Protein AF-A0A0F8ZLZ1-F1 (afdb_monomer_lite)

Radius of gyration: 35.64 Å; chains: 1; bounding box: 64×46×117 Å

Structure (mmCIF, N/CA/C/O backbone):
data_AF-A0A0F8ZLZ1-F1
#
_entry.id   AF-A0A0F8ZLZ1-F1
#
loop_
_atom_site.group_PDB
_atom_site.id
_atom_site.type_symbol
_atom_site.label_atom_id
_atom_site.label_alt_id
_atom_site.label_comp_id
_atom_site.label_asym_id
_atom_site.label_entity_id
_atom_site.label_seq_id
_atom_site.pdbx_PDB_ins_code
_atom_site.Cartn_x
_atom_site.Cartn_y
_atom_site.Cartn_z
_atom_site.occupancy
_atom_site.B_iso_or_equiv
_atom_site.auth_seq_id
_atom_site.auth_comp_id
_atom_site.auth_asym_id
_atom_site.auth_atom_id
_atom_site.pdbx_PDB_model_num
ATOM 1 N N . GLY A 1 1 ? 24.593 18.814 -9.777 1.00 75.75 1 GLY A N 1
ATOM 2 C CA . GLY A 1 1 ? 24.727 20.154 -9.155 1.00 75.75 1 GLY A CA 1
ATOM 3 C C . GLY A 1 1 ? 25.585 20.052 -7.906 1.00 75.75 1 GLY A C 1
ATOM 4 O O . GLY A 1 1 ? 26.050 18.961 -7.618 1.00 75.75 1 GLY A O 1
ATOM 5 N N . ARG A 1 2 ? 25.811 21.148 -7.171 1.00 82.75 2 ARG A N 1
ATOM 6 C CA . ARG A 1 2 ? 26.421 21.109 -5.827 1.00 82.75 2 ARG A CA 1
ATOM 7 C C . ARG A 1 2 ? 25.398 21.607 -4.813 1.00 82.75 2 ARG A C 1
ATOM 9 O O . ARG A 1 2 ? 24.745 22.613 -5.076 1.00 82.75 2 ARG A O 1
ATOM 16 N N . VAL A 1 3 ? 25.275 20.916 -3.689 1.00 88.88 3 VAL A N 1
ATOM 17 C CA . VAL A 1 3 ? 24.347 21.240 -2.602 1.00 88.88 3 VAL A CA 1
ATOM 18 C C . VAL A 1 3 ? 25.119 21.243 -1.286 1.00 88.88 3 VAL A C 1
ATOM 20 O O . VAL A 1 3 ? 26.056 20.466 -1.116 1.00 88.88 3 VAL A O 1
ATOM 23 N N . LEU A 1 4 ? 24.772 22.163 -0.389 1.00 87.94 4 LEU A N 1
ATOM 24 C CA . LEU A 1 4 ? 25.346 22.216 0.953 1.00 87.94 4 LEU A CA 1
ATOM 25 C C . LEU A 1 4 ? 24.469 21.397 1.898 1.00 87.94 4 LEU A C 1
ATOM 27 O O . LEU A 1 4 ? 23.244 21.477 1.816 1.00 87.94 4 LEU A O 1
ATOM 31 N N . THR A 1 5 ? 25.100 20.638 2.786 1.00 86.81 5 THR A N 1
ATOM 32 C CA . THR A 1 5 ? 24.407 19.951 3.877 1.00 86.81 5 THR A CA 1
ATOM 33 C C . THR A 1 5 ? 23.902 20.957 4.909 1.00 86.81 5 THR A C 1
ATOM 35 O O . THR A 1 5 ? 24.530 21.996 5.135 1.00 86.81 5 THR A O 1
ATOM 38 N N . ASP A 1 6 ? 22.785 20.645 5.554 1.00 89.25 6 ASP A N 1
ATOM 39 C CA . ASP A 1 6 ? 22.281 21.384 6.706 1.00 89.25 6 ASP A CA 1
ATOM 40 C C . ASP A 1 6 ? 23.018 21.006 8.009 1.00 89.25 6 ASP A C 1
ATOM 42 O O . ASP A 1 6 ? 24.024 20.293 8.005 1.00 89.25 6 ASP A O 1
ATOM 46 N N . ASN A 1 7 ? 22.533 21.524 9.143 1.00 89.31 7 ASN A N 1
ATOM 47 C CA . ASN A 1 7 ? 23.126 21.269 10.459 1.00 89.31 7 ASN A CA 1
ATOM 48 C C . ASN A 1 7 ? 22.961 19.815 10.934 1.00 89.31 7 ASN A C 1
ATOM 50 O O . ASN A 1 7 ? 23.696 19.400 11.829 1.00 89.31 7 ASN A O 1
ATOM 54 N N . ASP A 1 8 ? 22.022 19.068 10.351 1.00 89.31 8 ASP A N 1
ATOM 55 C CA . ASP A 1 8 ? 21.781 17.654 10.645 1.00 89.31 8 ASP A CA 1
ATOM 56 C C . ASP A 1 8 ? 22.564 16.739 9.679 1.00 89.31 8 ASP A C 1
ATOM 58 O O . ASP A 1 8 ? 22.533 15.515 9.811 1.00 89.31 8 ASP A O 1
ATOM 62 N N . GLY A 1 9 ? 23.314 17.326 8.736 1.00 84.81 9 GLY A N 1
ATOM 63 C CA . GLY A 1 9 ? 24.122 16.613 7.748 1.00 84.81 9 GLY A CA 1
ATOM 64 C C . GLY A 1 9 ? 23.340 16.171 6.510 1.00 84.81 9 GLY A C 1
ATOM 65 O O . GLY A 1 9 ? 23.849 15.366 5.732 1.00 84.81 9 GLY A O 1
ATOM 66 N N . LEU A 1 10 ? 22.124 16.680 6.301 1.00 88.19 10 LEU A N 1
ATOM 67 C CA . LEU A 1 10 ? 21.275 16.317 5.171 1.00 88.19 10 LEU A CA 1
ATOM 68 C C . LEU A 1 10 ? 21.453 17.305 4.019 1.00 88.19 10 LEU A C 1
ATOM 70 O O . LEU A 1 10 ? 21.489 18.518 4.210 1.00 88.19 10 LEU A O 1
ATOM 74 N N . ALA A 1 11 ? 21.529 16.789 2.795 1.00 86.94 11 ALA A N 1
ATOM 75 C CA . ALA A 1 11 ? 21.530 17.590 1.579 1.00 86.94 11 ALA A CA 1
ATOM 76 C C . ALA A 1 11 ? 20.375 17.144 0.679 1.00 86.94 11 ALA A C 1
ATOM 78 O O . ALA A 1 11 ? 20.238 15.962 0.383 1.00 86.94 11 ALA A O 1
ATOM 79 N N . THR A 1 12 ? 19.546 18.092 0.242 1.00 86.56 12 THR A N 1
ATOM 80 C CA . THR A 1 12 ? 18.384 17.815 -0.616 1.00 86.56 12 THR A CA 1
ATOM 81 C C . THR A 1 12 ? 18.534 18.543 -1.943 1.00 86.56 12 THR A C 1
ATOM 83 O O . THR A 1 12 ? 18.721 19.759 -1.972 1.00 86.56 12 THR A O 1
ATOM 86 N N . VAL A 1 13 ? 18.433 17.804 -3.045 1.00 85.06 13 VAL A N 1
ATOM 87 C CA . VAL A 1 13 ? 18.369 18.357 -4.401 1.00 85.06 13 VAL A CA 1
ATOM 88 C C . VAL A 1 13 ? 16.973 18.091 -4.940 1.00 85.06 13 VAL A C 1
ATOM 90 O O . VAL A 1 13 ? 16.560 16.941 -5.034 1.00 85.06 13 VAL A O 1
ATOM 93 N N . VAL A 1 14 ? 16.253 19.157 -5.283 1.00 83.31 14 VAL A N 1
ATOM 94 C CA . VAL A 1 14 ? 14.959 19.062 -5.966 1.00 83.31 14 VAL A CA 1
ATOM 95 C C . VAL A 1 14 ? 15.222 19.084 -7.470 1.00 83.31 14 VAL A C 1
ATOM 97 O O . VAL A 1 14 ? 15.999 19.912 -7.947 1.00 83.31 14 VAL A O 1
ATOM 100 N N . LEU A 1 15 ? 14.627 18.143 -8.198 1.00 78.31 15 LEU A N 1
ATOM 101 C CA . LEU A 1 15 ? 14.711 18.058 -9.653 1.00 78.31 15 LEU A CA 1
ATOM 102 C C . LEU A 1 15 ? 13.455 18.707 -10.242 1.00 78.31 15 LEU A C 1
ATOM 104 O O . LEU A 1 15 ? 12.348 18.269 -9.945 1.00 78.31 15 LEU A O 1
ATOM 108 N N . ASP A 1 16 ? 13.629 19.754 -11.047 1.00 68.75 16 ASP A N 1
ATOM 109 C CA . ASP A 1 16 ? 12.520 20.598 -11.518 1.00 68.75 16 ASP A CA 1
ATOM 110 C C . ASP A 1 16 ? 11.747 20.013 -12.725 1.00 68.75 16 ASP A C 1
ATOM 112 O O . ASP A 1 16 ? 10.699 20.544 -13.081 1.00 68.75 16 ASP A O 1
ATOM 116 N N . ASP A 1 17 ? 12.233 18.934 -13.356 1.00 64.31 17 ASP A N 1
ATOM 117 C CA . ASP A 1 17 ? 11.656 18.350 -14.584 1.00 64.31 17 ASP A CA 1
ATOM 118 C C . ASP A 1 17 ? 11.637 16.811 -14.517 1.00 64.31 17 ASP A C 1
ATOM 120 O O . ASP A 1 17 ? 12.428 16.122 -15.159 1.00 64.31 17 ASP A O 1
ATOM 124 N N . ILE A 1 18 ? 10.769 16.273 -13.655 1.00 63.81 18 ILE A N 1
ATOM 125 C CA . ILE A 1 18 ? 10.552 14.820 -13.505 1.00 63.81 18 ILE A CA 1
ATOM 126 C C . ILE A 1 18 ? 9.609 14.289 -14.606 1.00 63.81 18 ILE A C 1
ATOM 128 O O . ILE A 1 18 ? 9.607 13.101 -14.904 1.00 63.81 18 ILE A O 1
ATOM 132 N N . GLU A 1 19 ? 8.828 15.161 -15.251 1.00 59.66 19 GLU A N 1
ATOM 133 C CA . GLU A 1 19 ? 7.863 14.764 -16.287 1.00 59.66 19 GLU A CA 1
ATOM 134 C C . GLU A 1 19 ? 8.519 14.482 -17.654 1.00 59.66 19 GLU A C 1
ATOM 136 O O . GLU A 1 19 ? 7.963 13.720 -18.438 1.00 59.66 19 GLU A O 1
ATOM 141 N N . ASN A 1 20 ? 9.702 15.046 -17.944 1.00 58.72 20 ASN A N 1
ATOM 142 C CA . ASN A 1 20 ? 10.441 14.826 -19.201 1.00 58.72 20 ASN A CA 1
ATOM 143 C C . ASN A 1 20 ? 11.798 14.150 -18.976 1.00 58.72 20 ASN A C 1
ATOM 145 O O . ASN A 1 20 ? 12.824 14.530 -19.550 1.00 58.72 20 ASN A O 1
ATOM 149 N N . LEU A 1 21 ? 11.810 13.145 -18.111 1.00 63.47 21 LEU A N 1
ATOM 150 C CA . LEU A 1 21 ? 12.978 12.313 -17.891 1.00 63.47 21 LEU A CA 1
ATOM 151 C C . LEU A 1 21 ? 13.326 11.533 -19.179 1.00 63.47 21 LEU A C 1
ATOM 153 O O . LEU A 1 21 ? 12.439 10.922 -19.774 1.00 63.47 21 LEU A O 1
ATOM 157 N N . PRO A 1 22 ? 14.585 11.566 -19.664 1.00 61.53 22 PRO A N 1
ATOM 158 C CA . PRO A 1 22 ? 14.965 10.836 -20.869 1.00 61.53 22 PRO A CA 1
ATOM 159 C C . PRO A 1 22 ? 14.758 9.329 -20.677 1.00 61.53 22 PRO A C 1
ATOM 161 O O . PRO A 1 22 ? 15.445 8.691 -19.881 1.00 61.53 22 PRO A O 1
ATOM 164 N N . SER A 1 23 ? 13.826 8.768 -21.442 1.00 60.56 23 SER A N 1
ATOM 165 C CA . SER A 1 23 ? 13.515 7.342 -21.519 1.00 60.56 23 SER A CA 1
ATOM 166 C C . SER A 1 23 ? 14.486 6.628 -22.465 1.00 60.56 23 SER A C 1
ATOM 168 O O . SER A 1 23 ? 14.188 6.363 -23.629 1.00 60.56 23 SER A O 1
ATOM 170 N N . GLY A 1 24 ? 15.700 6.379 -21.974 1.00 63.09 24 GLY A N 1
ATOM 171 C CA . GLY A 1 24 ? 16.693 5.538 -22.649 1.00 63.09 24 GLY A CA 1
ATOM 172 C C . GLY A 1 24 ? 16.709 4.103 -22.101 1.00 63.09 24 GLY A C 1
ATOM 173 O O . GLY A 1 24 ? 16.205 3.870 -21.002 1.00 63.09 24 GLY A O 1
ATOM 174 N N . PRO A 1 25 ? 17.338 3.147 -22.811 1.00 62.72 25 PRO A N 1
ATOM 175 C CA . PRO A 1 25 ? 17.439 1.742 -22.386 1.00 62.72 25 PRO A CA 1
ATOM 176 C C . PRO A 1 25 ? 18.154 1.543 -21.041 1.00 62.72 25 PRO A C 1
ATOM 178 O O . PRO A 1 25 ? 17.931 0.539 -20.375 1.00 62.72 25 PRO A O 1
ATOM 181 N N . ASP A 1 26 ? 18.989 2.503 -20.634 1.00 66.69 26 ASP A N 1
ATOM 182 C CA . ASP A 1 26 ? 19.766 2.448 -19.390 1.00 66.69 26 ASP A CA 1
ATOM 183 C C . ASP A 1 26 ? 19.099 3.208 -18.222 1.00 66.69 26 ASP A C 1
ATOM 185 O O . ASP A 1 26 ? 19.681 3.318 -17.138 1.00 66.69 26 ASP A O 1
ATOM 189 N N . GLY A 1 27 ? 17.903 3.773 -18.437 1.00 74.19 27 GLY A N 1
ATOM 190 C CA . GLY A 1 27 ? 17.228 4.628 -17.462 1.00 74.19 27 GLY A CA 1
ATOM 191 C C . GLY A 1 27 ? 17.996 5.906 -17.135 1.00 74.19 27 GLY A C 1
ATOM 192 O O . GLY A 1 27 ? 18.825 6.398 -17.906 1.00 74.19 27 GLY A O 1
ATOM 193 N N . ILE A 1 28 ? 17.724 6.450 -15.951 1.00 78.88 28 ILE A N 1
ATOM 194 C CA . ILE A 1 28 ? 18.455 7.588 -15.404 1.00 78.88 28 ILE A CA 1
ATOM 195 C C . ILE A 1 28 ? 19.281 7.140 -14.220 1.00 78.88 28 ILE A C 1
ATOM 197 O O . ILE A 1 28 ? 18.780 6.569 -13.251 1.00 78.88 28 ILE A O 1
ATOM 201 N N . ARG A 1 29 ? 20.565 7.480 -14.284 1.00 81.50 29 ARG A N 1
ATOM 202 C CA . ARG A 1 29 ? 21.495 7.305 -13.181 1.00 81.50 29 ARG A CA 1
ATOM 203 C C . ARG A 1 29 ? 21.651 8.611 -12.417 1.00 81.50 29 ARG A C 1
ATOM 205 O O . ARG A 1 29 ? 22.145 9.603 -12.958 1.00 81.50 29 ARG A O 1
ATOM 212 N N . TYR A 1 30 ? 21.305 8.583 -11.141 1.00 84.06 30 TYR A N 1
ATOM 213 C CA . TYR A 1 30 ? 21.648 9.628 -10.190 1.00 84.06 30 TYR A CA 1
ATOM 214 C C . TYR A 1 30 ? 22.903 9.219 -9.433 1.00 84.06 30 TYR A C 1
ATOM 216 O O . TYR A 1 30 ? 22.973 8.124 -8.887 1.00 84.06 30 TYR A O 1
ATOM 224 N N . PHE A 1 31 ? 23.892 10.105 -9.404 1.00 88.25 31 PHE A N 1
ATOM 225 C CA . PHE A 1 31 ? 25.148 9.897 -8.693 1.00 88.25 31 PHE A CA 1
ATOM 226 C C . PHE A 1 31 ? 25.369 11.039 -7.707 1.00 88.25 31 PHE A C 1
ATOM 228 O O . PHE A 1 31 ? 25.259 12.216 -8.069 1.00 88.25 31 PHE A O 1
ATOM 235 N N . ALA A 1 32 ? 25.676 10.679 -6.467 1.00 89.88 32 ALA A N 1
ATOM 236 C CA . ALA A 1 32 ? 26.029 11.599 -5.404 1.00 89.88 32 ALA A CA 1
ATOM 237 C C . ALA A 1 32 ? 27.415 11.239 -4.868 1.00 89.88 32 ALA A C 1
ATOM 239 O O . ALA A 1 32 ? 27.692 10.084 -4.559 1.00 89.88 32 ALA A O 1
ATOM 240 N N . GLU A 1 33 ? 28.266 12.250 -4.727 1.00 91.38 33 GLU A N 1
ATOM 241 C CA . GLU A 1 33 ? 29.632 12.104 -4.235 1.00 91.38 33 GLU A CA 1
ATOM 242 C C . GLU A 1 33 ? 29.909 13.158 -3.168 1.00 91.38 33 GLU A C 1
ATOM 244 O O . GLU A 1 33 ? 29.574 14.338 -3.315 1.00 91.38 33 GLU A O 1
ATOM 249 N N . TYR A 1 34 ? 30.546 12.711 -2.096 1.00 91.00 34 TYR A N 1
ATOM 250 C CA . TYR A 1 34 ? 31.119 13.531 -1.052 1.00 91.00 34 TYR A CA 1
ATOM 251 C C . TYR A 1 34 ? 32.625 13.281 -1.015 1.00 91.00 34 TYR A C 1
ATOM 253 O O . TYR A 1 34 ? 33.068 12.174 -0.727 1.00 91.00 34 TYR A O 1
ATOM 261 N N . GLU A 1 35 ? 33.415 14.323 -1.274 1.00 89.38 35 GLU A N 1
ATOM 262 C CA . GLU A 1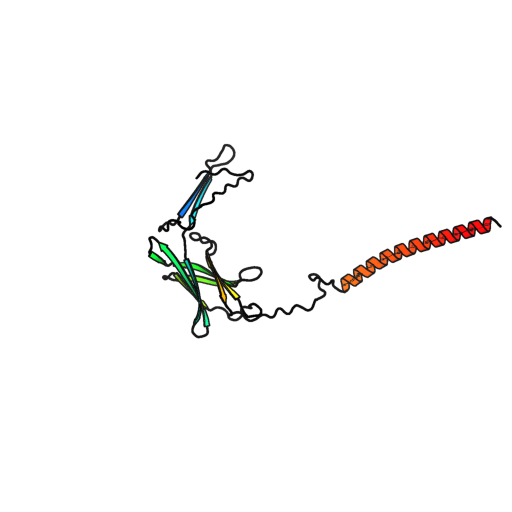 35 ? 34.883 14.240 -1.363 1.00 89.38 35 GLU A CA 1
ATOM 263 C C . GLU A 1 35 ? 35.576 13.991 -0.004 1.00 89.38 35 GLU A C 1
ATOM 265 O O . GLU A 1 35 ? 36.782 13.742 0.038 1.00 89.38 35 GLU A O 1
ATOM 270 N N . GLY A 1 36 ? 34.837 14.024 1.110 1.00 87.94 36 GLY A N 1
ATOM 271 C CA . GLY A 1 36 ? 35.404 13.896 2.451 1.00 87.94 36 GLY A CA 1
ATOM 272 C C . GLY A 1 36 ? 35.931 15.216 3.022 1.00 87.94 36 GLY A C 1
ATOM 273 O O . GLY A 1 36 ? 36.021 16.242 2.346 1.00 87.94 36 GLY A O 1
ATOM 274 N N . ASN A 1 37 ? 36.284 15.190 4.302 1.00 89.06 37 ASN A N 1
ATOM 275 C CA . ASN A 1 37 ? 37.062 16.227 4.975 1.00 89.06 37 ASN A CA 1
ATOM 276 C C . ASN A 1 37 ? 38.022 15.579 5.995 1.00 89.06 37 ASN A C 1
ATOM 278 O O . ASN A 1 37 ? 38.185 14.360 6.009 1.00 89.06 37 ASN A O 1
ATOM 282 N N . ASP A 1 38 ? 38.676 16.380 6.839 1.00 92.25 38 ASP A N 1
ATOM 283 C CA . ASP A 1 38 ? 39.652 15.875 7.818 1.00 92.25 38 ASP A CA 1
ATOM 284 C C . ASP A 1 38 ? 39.046 14.888 8.841 1.00 92.25 38 ASP A C 1
ATOM 286 O O . ASP A 1 38 ? 39.766 14.045 9.379 1.00 92.25 38 ASP A O 1
ATOM 290 N N . ASP A 1 39 ? 37.733 14.967 9.083 1.00 91.06 39 ASP A N 1
ATOM 291 C CA . ASP A 1 39 ? 37.019 14.189 10.100 1.00 91.06 39 ASP A CA 1
ATOM 292 C C . ASP A 1 39 ? 36.133 13.073 9.508 1.00 91.06 39 ASP A C 1
ATOM 294 O O . ASP A 1 39 ? 35.820 12.099 10.198 1.00 91.06 39 ASP A O 1
ATOM 298 N N . ILE A 1 40 ? 35.713 13.197 8.245 1.00 88.75 40 ILE A N 1
ATOM 299 C CA . ILE A 1 40 ? 34.729 12.328 7.587 1.00 88.75 40 ILE A CA 1
ATOM 300 C C . ILE A 1 40 ? 35.296 11.825 6.263 1.00 88.75 40 ILE A C 1
ATOM 302 O O . ILE A 1 40 ? 35.719 12.600 5.406 1.00 88.75 40 ILE A O 1
ATOM 306 N N . TRP A 1 41 ? 35.266 10.509 6.074 1.00 90.75 41 TRP A N 1
ATOM 307 C CA . TRP A 1 41 ? 35.729 9.887 4.839 1.00 90.75 41 TRP A CA 1
ATOM 308 C C . TRP A 1 41 ? 34.856 10.237 3.630 1.00 90.75 41 TRP A C 1
ATOM 310 O O . TRP A 1 41 ? 33.660 10.494 3.787 1.00 90.75 41 TRP A O 1
ATOM 320 N N . PRO A 1 42 ? 35.446 10.222 2.421 1.00 92.50 42 PRO A N 1
ATOM 321 C CA . PRO A 1 42 ? 34.675 10.340 1.198 1.00 92.50 42 PRO A CA 1
ATOM 322 C C . PRO A 1 42 ? 33.658 9.204 1.076 1.00 92.50 42 PRO A C 1
ATOM 324 O O . PRO A 1 42 ? 33.891 8.088 1.548 1.00 92.50 42 PRO A O 1
ATOM 327 N N . ALA A 1 43 ? 32.544 9.495 0.417 1.00 90.75 43 ALA A N 1
ATOM 328 C CA . ALA A 1 43 ? 31.490 8.534 0.139 1.00 90.75 43 ALA A CA 1
ATOM 329 C C . ALA A 1 43 ? 30.871 8.820 -1.228 1.00 90.75 43 ALA A C 1
ATOM 331 O O . ALA A 1 43 ? 30.702 9.975 -1.613 1.00 90.75 43 ALA A O 1
ATOM 332 N N . GLU A 1 44 ? 30.500 7.763 -1.935 1.00 91.62 44 GLU A N 1
ATOM 333 C CA . GLU A 1 44 ? 29.804 7.834 -3.215 1.00 91.62 44 GLU A CA 1
ATOM 334 C C . GLU A 1 44 ? 28.586 6.911 -3.188 1.00 91.62 44 GLU A C 1
ATOM 336 O O . GLU A 1 44 ? 28.587 5.880 -2.508 1.00 91.62 44 GLU A O 1
ATOM 341 N N . TYR A 1 45 ? 27.529 7.297 -3.896 1.00 88.62 45 TYR A N 1
ATOM 342 C CA . TYR A 1 45 ? 26.326 6.491 -4.041 1.00 88.62 45 TYR A CA 1
ATOM 343 C C . TYR A 1 45 ? 25.692 6.730 -5.409 1.00 88.62 45 TYR A C 1
ATOM 345 O O . TYR A 1 45 ? 25.601 7.871 -5.870 1.00 88.62 45 TYR A O 1
ATOM 353 N N . GLU A 1 46 ? 25.234 5.655 -6.045 1.00 86.94 46 GLU A N 1
ATOM 354 C CA . GLU A 1 46 ? 24.483 5.717 -7.295 1.00 86.94 46 GLU A CA 1
ATOM 355 C C . GLU A 1 46 ? 23.126 5.029 -7.163 1.00 86.94 46 GLU A C 1
ATOM 357 O O . GLU A 1 46 ? 22.991 4.010 -6.490 1.00 86.94 46 GLU A O 1
ATOM 362 N N . VAL A 1 47 ? 22.126 5.605 -7.825 1.00 83.19 47 VAL A N 1
ATOM 363 C CA . VAL A 1 47 ? 20.776 5.056 -7.951 1.00 83.19 47 VAL A CA 1
ATOM 364 C C . VAL A 1 47 ? 20.403 5.052 -9.422 1.00 83.19 47 VAL A C 1
ATOM 366 O O . VAL A 1 47 ? 20.607 6.048 -10.120 1.00 83.19 47 VAL A O 1
ATOM 369 N N . TYR A 1 48 ? 19.842 3.938 -9.876 1.00 81.62 48 TYR A N 1
ATOM 370 C CA . TYR A 1 48 ? 19.296 3.779 -11.217 1.00 81.62 48 TYR A CA 1
ATOM 371 C C . TYR A 1 48 ? 17.781 3.783 -11.114 1.00 81.62 48 TYR A C 1
ATOM 373 O O . TYR A 1 48 ? 17.224 3.073 -10.281 1.00 81.62 48 TYR A O 1
ATOM 381 N N . ILE A 1 49 ? 17.133 4.602 -11.934 1.00 80.50 49 ILE A N 1
ATOM 382 C CA . ILE A 1 49 ? 15.678 4.692 -11.989 1.00 80.50 49 ILE A CA 1
ATOM 383 C C . ILE A 1 49 ? 15.251 4.517 -13.440 1.00 80.50 49 ILE A C 1
ATOM 385 O O . ILE A 1 49 ? 15.696 5.255 -14.322 1.00 80.50 49 ILE A O 1
ATOM 389 N N . MET A 1 50 ? 14.389 3.536 -13.673 1.00 83.62 50 MET A N 1
ATOM 390 C CA . MET A 1 50 ? 13.690 3.312 -14.930 1.00 83.62 50 MET A CA 1
ATOM 391 C C . MET A 1 50 ? 12.199 3.539 -14.734 1.00 83.62 50 MET A C 1
ATOM 393 O O . MET A 1 50 ? 11.640 3.179 -13.700 1.00 83.62 50 MET A O 1
ATOM 397 N N . ASP A 1 51 ? 11.569 4.134 -15.742 1.00 84.88 51 ASP A N 1
ATOM 398 C CA . ASP A 1 51 ? 10.125 4.318 -15.749 1.00 84.88 51 ASP A CA 1
ATOM 399 C C . ASP A 1 51 ? 9.423 3.028 -16.193 1.00 84.88 51 ASP A C 1
ATOM 401 O O . ASP A 1 51 ? 9.876 2.332 -17.112 1.00 84.88 51 ASP A O 1
ATOM 405 N N . VAL A 1 52 ? 8.310 2.709 -15.541 1.00 90.25 52 VAL A N 1
ATOM 406 C CA . VAL A 1 52 ? 7.472 1.555 -15.865 1.00 90.25 52 VAL A CA 1
ATOM 407 C C . VAL A 1 52 ? 6.010 1.945 -15.735 1.00 90.25 52 VAL A C 1
ATOM 409 O O . VAL A 1 52 ? 5.567 2.517 -14.740 1.00 90.25 52 VAL A O 1
ATOM 412 N N . ASN A 1 53 ? 5.241 1.605 -16.759 1.00 92.44 53 ASN A N 1
ATOM 413 C CA . ASN A 1 53 ? 3.799 1.734 -16.747 1.00 92.44 53 ASN A CA 1
ATOM 414 C C . ASN A 1 53 ? 3.213 0.436 -16.212 1.00 92.44 53 ASN A C 1
ATOM 416 O O . ASN A 1 53 ? 3.537 -0.635 -16.717 1.00 92.44 53 ASN A O 1
ATOM 420 N N . LEU A 1 54 ? 2.341 0.547 -15.213 1.00 95.38 54 LEU A N 1
ATOM 421 C CA . LEU A 1 54 ? 1.598 -0.570 -14.647 1.00 95.38 54 LEU A CA 1
ATOM 422 C C . LEU A 1 54 ? 0.101 -0.327 -14.841 1.00 95.38 54 LEU A C 1
ATOM 424 O O . LEU A 1 54 ? -0.479 0.569 -14.222 1.00 95.38 54 LEU A O 1
ATOM 428 N N . ASP A 1 55 ? -0.526 -1.139 -15.685 1.00 96.25 55 ASP A N 1
ATOM 429 C CA . ASP A 1 55 ? -1.974 -1.167 -15.870 1.00 96.25 55 ASP A CA 1
ATOM 430 C C . ASP A 1 55 ? -2.594 -2.347 -15.125 1.00 96.25 55 ASP A C 1
ATOM 432 O O . ASP A 1 55 ? -2.005 -3.424 -15.020 1.00 96.25 55 ASP A O 1
ATOM 436 N N . MET A 1 56 ? -3.807 -2.134 -14.624 1.00 96.19 56 MET A N 1
ATOM 437 C CA . MET A 1 56 ? -4.597 -3.148 -13.938 1.00 96.19 56 MET A CA 1
ATOM 438 C C . MET A 1 56 ? -6.001 -3.165 -14.532 1.00 96.19 56 MET A C 1
ATOM 440 O O . MET A 1 56 ? -6.660 -2.131 -14.641 1.00 96.19 56 MET A O 1
ATOM 444 N N . LYS A 1 57 ? -6.479 -4.352 -14.889 1.00 96.38 57 LYS A N 1
ATOM 445 C CA . LYS A 1 57 ? -7.833 -4.596 -15.378 1.00 96.38 57 LYS A CA 1
ATOM 446 C C . LYS A 1 57 ? -8.537 -5.564 -14.447 1.00 96.38 57 LYS A C 1
ATOM 448 O O . LYS A 1 57 ? -8.013 -6.625 -14.117 1.00 96.38 57 LYS A O 1
ATOM 453 N N . LEU A 1 58 ? -9.729 -5.164 -14.025 1.00 94.69 58 LEU A N 1
ATOM 454 C CA . LEU A 1 58 ? -10.572 -5.900 -13.095 1.00 94.69 58 LEU A CA 1
ATOM 455 C C . LEU A 1 58 ? -11.854 -6.297 -13.827 1.00 94.69 58 LEU A C 1
ATOM 457 O O . LEU A 1 58 ? -12.695 -5.444 -14.117 1.00 94.69 58 LEU A O 1
ATOM 461 N N . GLU A 1 59 ? -12.002 -7.580 -14.151 1.00 94.44 59 GLU A N 1
ATOM 462 C CA . GLU A 1 59 ? -13.132 -8.077 -14.938 1.00 94.44 59 GLU A CA 1
ATOM 463 C C . GLU A 1 59 ? -13.646 -9.443 -14.468 1.00 94.44 59 GLU A C 1
ATOM 465 O O . GLU A 1 59 ? -13.034 -10.117 -13.646 1.00 94.44 59 GLU A O 1
ATOM 470 N N . LEU A 1 60 ? -14.832 -9.819 -14.949 1.00 92.00 60 LEU A N 1
ATOM 471 C CA . LEU A 1 60 ? -15.442 -11.124 -14.702 1.00 92.00 60 LEU A CA 1
ATOM 472 C C . LEU A 1 60 ? -15.235 -11.994 -15.944 1.00 92.00 60 LEU A C 1
ATOM 474 O O . LEU A 1 60 ? -15.907 -11.782 -16.956 1.00 92.00 60 LEU A O 1
ATOM 478 N N . VAL A 1 61 ? -14.325 -12.963 -15.864 1.00 90.62 61 VAL A N 1
ATOM 479 C CA .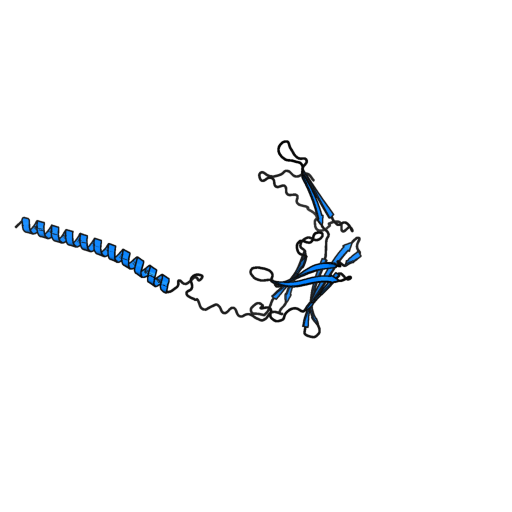 VAL A 1 61 ? -14.061 -13.933 -16.934 1.00 90.62 61 VAL A CA 1
ATOM 480 C C . VAL A 1 61 ? -14.725 -15.247 -16.546 1.00 90.62 61 VAL A C 1
ATOM 482 O O . VAL A 1 61 ? -14.381 -15.841 -15.534 1.00 90.62 61 VAL A O 1
ATOM 485 N N . ASP A 1 62 ? -15.717 -15.688 -17.321 1.00 86.75 62 ASP A N 1
ATOM 486 C CA . ASP A 1 62 ? -16.457 -16.934 -17.064 1.00 86.75 62 ASP A CA 1
ATOM 487 C C . ASP A 1 62 ? -17.036 -17.051 -15.631 1.00 86.75 62 ASP A C 1
ATOM 489 O O . ASP A 1 62 ? -17.020 -18.123 -15.031 1.00 86.75 62 ASP A O 1
ATOM 493 N N . ASP A 1 63 ? -17.589 -15.946 -15.106 1.00 86.88 63 ASP A N 1
ATOM 494 C CA . ASP A 1 63 ? -18.150 -15.814 -13.739 1.00 86.88 63 ASP A CA 1
ATOM 495 C C . ASP A 1 63 ? -17.101 -15.818 -12.608 1.00 86.88 63 ASP A C 1
ATOM 497 O O . ASP A 1 63 ? -17.448 -15.783 -11.430 1.00 86.88 63 ASP A O 1
ATOM 501 N N . VAL A 1 64 ? -15.815 -15.794 -12.960 1.00 91.62 64 VAL A N 1
ATOM 502 C CA . VAL A 1 64 ? -14.694 -15.690 -12.024 1.00 91.62 64 VAL A CA 1
ATOM 503 C C . VAL A 1 64 ? -14.189 -14.250 -11.995 1.00 91.62 64 VAL A C 1
ATOM 505 O O . VAL A 1 64 ? -13.995 -13.625 -13.038 1.00 91.62 64 VAL A O 1
ATOM 508 N N . LYS A 1 65 ? -13.982 -13.696 -10.797 1.00 94.00 65 LYS A N 1
ATOM 509 C CA . LYS A 1 65 ? -13.366 -12.373 -10.629 1.00 94.00 65 LYS A CA 1
ATOM 510 C C . LYS A 1 65 ? -11.885 -12.480 -10.974 1.00 94.00 65 LYS A C 1
ATOM 512 O O . LYS A 1 65 ? -11.135 -13.143 -10.262 1.00 94.00 65 LYS A O 1
ATOM 517 N N . SER A 1 66 ? -11.461 -11.823 -12.042 1.00 95.12 66 SER A N 1
ATOM 518 C CA . SER A 1 66 ? -10.095 -11.896 -12.552 1.00 95.12 66 SER A CA 1
ATOM 519 C C . SER A 1 66 ? -9.410 -10.538 -12.468 1.00 95.12 66 SER A C 1
ATOM 521 O O . SER A 1 66 ? -9.970 -9.506 -12.844 1.00 95.12 66 SER A O 1
ATOM 523 N N . VAL A 1 67 ? -8.179 -10.558 -11.967 1.00 95.94 67 VAL A N 1
ATOM 524 C CA . VAL A 1 67 ? -7.268 -9.416 -11.930 1.00 95.94 67 VAL A CA 1
ATOM 525 C C . VAL A 1 67 ? -6.195 -9.665 -12.976 1.00 95.94 67 VAL A C 1
ATOM 527 O O . VAL A 1 67 ? -5.422 -10.611 -12.834 1.00 95.94 67 VAL A O 1
ATOM 530 N N . THR A 1 68 ? -6.144 -8.825 -14.005 1.00 96.00 68 THR A N 1
ATOM 531 C CA . THR A 1 68 ? -5.112 -8.872 -15.046 1.00 96.00 68 THR A CA 1
ATOM 532 C C . THR A 1 68 ? -4.244 -7.630 -14.951 1.00 96.00 68 THR A C 1
ATOM 534 O O . THR A 1 68 ? -4.737 -6.505 -15.017 1.00 96.00 68 THR A O 1
ATOM 537 N N . LEU A 1 69 ? -2.944 -7.834 -14.797 1.00 96.25 69 LEU A N 1
ATOM 538 C CA . LEU A 1 69 ? -1.926 -6.797 -14.759 1.00 96.25 69 LEU A CA 1
ATOM 539 C C . LEU A 1 69 ? -1.140 -6.811 -16.061 1.00 96.25 69 LEU A C 1
ATOM 541 O O . LEU A 1 69 ? -0.892 -7.880 -16.618 1.00 96.25 69 LEU A O 1
ATOM 545 N N . ARG A 1 70 ? -0.725 -5.631 -16.516 1.00 96.38 70 ARG A N 1
ATOM 546 C CA . ARG A 1 70 ? 0.214 -5.476 -17.628 1.00 96.38 70 ARG A CA 1
ATOM 547 C C . ARG A 1 70 ? 1.240 -4.416 -17.263 1.00 96.38 70 ARG A C 1
ATOM 549 O O . ARG A 1 70 ? 0.856 -3.290 -16.947 1.00 96.38 70 ARG A O 1
ATOM 556 N N . ALA A 1 71 ? 2.520 -4.757 -17.343 1.00 95.88 71 ALA A N 1
ATOM 557 C CA . ALA A 1 71 ? 3.616 -3.828 -17.119 1.00 95.88 71 ALA A CA 1
ATOM 558 C C . ALA A 1 71 ? 4.494 -3.677 -18.367 1.00 95.88 71 ALA A C 1
ATOM 560 O O . ALA A 1 71 ? 4.873 -4.656 -19.014 1.00 95.88 71 ALA A O 1
ATOM 561 N N . TRP A 1 72 ? 4.819 -2.435 -18.718 1.00 94.00 72 TRP A N 1
ATOM 562 C CA . TRP A 1 72 ? 5.685 -2.128 -19.856 1.00 94.00 72 TRP A CA 1
ATOM 563 C C . TRP A 1 72 ? 6.469 -0.839 -19.634 1.00 94.00 72 TRP A C 1
ATOM 565 O O . TRP A 1 72 ? 6.001 0.105 -18.995 1.00 94.00 72 TRP A O 1
ATOM 575 N N . SER A 1 73 ? 7.648 -0.769 -20.232 1.00 90.75 73 SER A N 1
ATOM 576 C CA . SER A 1 73 ? 8.465 0.440 -20.291 1.00 90.75 73 SER A CA 1
ATOM 577 C C . SER A 1 73 ? 8.488 0.978 -21.717 1.00 90.75 73 SER A C 1
ATOM 579 O O . SER A 1 73 ? 8.305 0.239 -22.685 1.00 90.75 73 SER A O 1
ATOM 581 N N . ILE A 1 74 ? 8.696 2.285 -21.861 1.00 86.25 74 ILE A N 1
ATOM 582 C CA . ILE A 1 74 ? 8.892 2.917 -23.169 1.00 86.25 74 ILE A CA 1
ATOM 583 C C . ILE A 1 74 ? 10.390 3.141 -23.337 1.00 86.25 74 ILE A C 1
ATOM 585 O O . ILE A 1 74 ? 10.969 3.958 -22.625 1.00 86.25 74 ILE A O 1
ATOM 589 N N . ILE A 1 75 ? 11.010 2.426 -24.272 1.00 83.31 75 ILE A N 1
ATOM 590 C CA . ILE A 1 75 ? 12.441 2.537 -24.572 1.00 83.31 75 ILE A CA 1
ATOM 591 C C . ILE A 1 75 ? 12.572 3.013 -26.012 1.00 83.31 75 ILE A C 1
ATOM 593 O O . ILE A 1 75 ? 12.053 2.376 -26.925 1.00 83.31 75 ILE A O 1
ATOM 597 N N . ASP A 1 76 ? 13.210 4.168 -26.220 1.00 81.50 76 ASP A N 1
ATOM 598 C CA . ASP A 1 76 ? 13.394 4.771 -27.549 1.00 81.50 76 ASP A CA 1
ATOM 599 C C . ASP A 1 76 ? 12.081 4.946 -28.355 1.00 81.50 76 ASP A C 1
ATOM 601 O O . ASP A 1 76 ? 12.076 4.994 -29.586 1.00 81.50 76 ASP A O 1
ATOM 605 N N . GLY A 1 77 ? 10.950 5.089 -27.653 1.00 81.31 77 GLY A N 1
ATOM 606 C CA . GLY A 1 77 ? 9.618 5.256 -28.244 1.00 81.31 77 GLY A CA 1
ATOM 607 C C . GLY A 1 77 ? 8.891 3.953 -28.597 1.00 81.31 77 GLY A C 1
ATOM 608 O O . GLY A 1 77 ? 7.783 4.023 -29.129 1.00 81.31 77 GLY A O 1
ATOM 609 N N . GLU A 1 78 ? 9.470 2.791 -28.290 1.00 86.38 78 GLU A N 1
ATOM 610 C CA . GLU A 1 78 ? 8.833 1.480 -28.438 1.00 86.38 78 GLU A CA 1
ATOM 611 C C . GLU A 1 78 ? 8.386 0.926 -27.075 1.00 86.38 78 GLU A C 1
ATOM 613 O O . GLU A 1 78 ? 9.058 1.117 -26.060 1.00 86.38 78 GLU A O 1
ATOM 618 N N . GLU A 1 79 ? 7.230 0.251 -27.044 1.00 89.94 79 GLU A N 1
ATOM 619 C CA . GLU A 1 79 ? 6.750 -0.458 -25.852 1.00 89.94 79 GLU A CA 1
ATOM 620 C C . GLU A 1 79 ? 7.525 -1.769 -25.691 1.00 89.94 79 GLU A C 1
ATOM 622 O O . GLU A 1 79 ? 7.441 -2.657 -26.542 1.00 89.94 79 GLU A O 1
ATOM 627 N N . VAL A 1 80 ? 8.250 -1.897 -24.582 1.00 91.12 80 VAL A N 1
ATOM 628 C CA . VAL A 1 80 ? 8.964 -3.114 -24.198 1.00 91.12 80 VAL A CA 1
ATOM 629 C C . VAL A 1 80 ? 8.272 -3.710 -22.968 1.00 91.12 80 VAL A C 1
ATOM 631 O O . VAL A 1 80 ? 8.149 -3.013 -21.957 1.00 91.12 80 VAL A O 1
ATOM 634 N N . PRO A 1 81 ? 7.786 -4.964 -23.030 1.00 94.25 81 PRO A N 1
ATOM 635 C CA . PRO A 1 81 ? 7.157 -5.608 -21.883 1.00 94.25 81 PRO A CA 1
ATOM 636 C C . PRO A 1 81 ? 8.172 -5.851 -20.763 1.00 94.25 81 PRO A C 1
ATOM 638 O O . PRO A 1 81 ? 9.334 -6.167 -21.026 1.00 94.25 81 PRO A O 1
ATOM 641 N N . VAL A 1 82 ? 7.723 -5.718 -19.515 1.00 93.62 82 VAL A N 1
ATOM 642 C CA . VAL A 1 82 ? 8.532 -6.041 -18.333 1.00 93.62 82 VAL A CA 1
ATOM 643 C C . VAL A 1 82 ? 8.246 -7.487 -17.941 1.00 93.62 82 VAL A C 1
ATOM 645 O O . VAL A 1 82 ? 7.229 -7.757 -17.318 1.00 93.62 82 VAL A O 1
ATOM 648 N N . ALA A 1 83 ? 9.112 -8.410 -18.353 1.00 94.19 83 ALA A N 1
ATOM 649 C CA . ALA A 1 83 ? 8.967 -9.848 -18.120 1.00 94.19 83 ALA A CA 1
ATOM 650 C C . ALA A 1 83 ? 9.872 -10.341 -16.981 1.00 94.19 83 ALA A C 1
ATOM 652 O O . ALA A 1 83 ? 10.900 -9.723 -16.711 1.00 94.19 83 ALA A O 1
ATOM 653 N N . ASP A 1 84 ? 9.515 -11.475 -16.371 1.00 93.38 84 ASP A N 1
ATOM 654 C CA . ASP A 1 84 ? 10.284 -12.162 -15.318 1.00 93.38 84 ASP A CA 1
ATOM 655 C C . ASP A 1 84 ? 10.529 -11.328 -14.040 1.00 93.38 84 ASP A C 1
ATOM 657 O O . ASP A 1 84 ? 11.428 -11.640 -13.259 1.00 93.38 84 ASP A O 1
ATOM 661 N N . GLU A 1 85 ? 9.720 -10.291 -13.797 1.00 94.50 85 GLU A N 1
ATOM 662 C CA . GLU A 1 85 ? 9.798 -9.460 -12.588 1.00 94.50 85 GLU A CA 1
ATOM 663 C C . GLU A 1 85 ? 8.651 -9.765 -11.612 1.00 94.50 85 GLU A C 1
ATOM 665 O O . GLU A 1 85 ? 7.525 -10.058 -12.028 1.00 94.50 85 GLU A O 1
ATOM 670 N N . ASP A 1 86 ? 8.944 -9.672 -10.311 1.00 94.50 86 ASP A N 1
ATOM 671 C CA . ASP A 1 86 ? 7.996 -9.920 -9.217 1.00 94.50 86 ASP A CA 1
ATOM 672 C C . ASP A 1 86 ? 6.919 -8.827 -9.144 1.00 94.50 86 ASP A C 1
ATOM 674 O O . ASP A 1 86 ? 7.228 -7.640 -8.980 1.00 94.50 86 ASP A O 1
ATOM 678 N N . ILE A 1 87 ? 5.644 -9.224 -9.166 1.00 95.62 87 ILE A N 1
ATOM 679 C CA . ILE A 1 87 ? 4.513 -8.318 -8.962 1.00 95.62 87 ILE A CA 1
ATOM 680 C C . ILE A 1 87 ? 3.578 -8.805 -7.858 1.00 95.62 87 ILE A C 1
ATOM 682 O O . ILE A 1 87 ? 3.351 -9.999 -7.668 1.00 95.62 87 ILE A O 1
ATOM 686 N N . TYR A 1 88 ? 3.005 -7.849 -7.128 1.00 96.62 88 TYR A N 1
ATOM 687 C CA . TYR A 1 88 ? 2.162 -8.121 -5.973 1.00 96.62 88 TYR A CA 1
ATOM 688 C C . TYR A 1 88 ? 0.779 -7.497 -6.131 1.00 96.62 88 TYR A C 1
ATOM 690 O O . TYR A 1 88 ? 0.637 -6.347 -6.555 1.00 96.62 88 TYR A O 1
ATOM 698 N N . VAL A 1 89 ? -0.244 -8.244 -5.721 1.00 96.88 89 VAL A N 1
ATOM 699 C CA . VAL A 1 89 ? -1.634 -7.788 -5.642 1.00 96.88 89 VAL A CA 1
ATOM 700 C C . VAL A 1 89 ? -2.078 -7.776 -4.189 1.00 96.88 89 VAL A C 1
ATOM 702 O O . VAL A 1 89 ? -1.972 -8.773 -3.470 1.00 96.88 89 VAL A O 1
ATOM 705 N N . TYR A 1 90 ? -2.639 -6.649 -3.774 1.00 97.06 90 TYR A N 1
ATOM 706 C CA . TYR A 1 90 ? -3.145 -6.414 -2.435 1.00 97.06 90 TYR A CA 1
ATOM 707 C C . TYR A 1 90 ? -4.595 -5.945 -2.438 1.00 97.06 90 TYR A C 1
ATOM 709 O O . TYR A 1 90 ? -5.116 -5.441 -3.431 1.00 97.06 90 TYR A O 1
ATOM 717 N N . VAL A 1 91 ? -5.222 -6.048 -1.270 1.00 96.56 91 VAL A N 1
ATOM 718 C CA . VAL A 1 91 ? -6.445 -5.316 -0.930 1.00 96.56 91 VAL A CA 1
ATOM 719 C C . VAL A 1 91 ? -6.149 -4.340 0.195 1.00 96.56 91 VAL A C 1
ATOM 721 O O . VAL A 1 91 ? -5.624 -4.748 1.233 1.00 96.56 91 VAL A O 1
ATOM 724 N N . ASP A 1 92 ? -6.527 -3.075 0.015 1.00 95.31 92 ASP A N 1
ATOM 725 C CA . ASP A 1 92 ? -6.366 -2.043 1.041 1.00 95.31 92 ASP A CA 1
ATOM 726 C C . ASP A 1 92 ? -7.132 -2.416 2.318 1.00 95.31 92 ASP A C 1
ATOM 728 O O . ASP A 1 92 ? -8.302 -2.823 2.289 1.00 95.31 92 ASP A O 1
ATOM 732 N N . ARG A 1 93 ? -6.469 -2.281 3.470 1.00 92.25 93 ARG A N 1
ATOM 733 C CA . ARG A 1 93 ? -7.079 -2.461 4.794 1.00 92.25 93 ARG A CA 1
ATOM 734 C C . ARG A 1 93 ? -6.601 -1.370 5.732 1.00 92.25 93 ARG A C 1
ATOM 736 O O . ARG A 1 93 ? -5.508 -0.842 5.613 1.00 92.25 93 ARG A O 1
ATOM 743 N N . MET A 1 94 ? -7.375 -1.159 6.793 1.00 86.69 94 MET A N 1
ATOM 744 C CA . MET A 1 94 ? -7.163 -0.092 7.776 1.00 86.69 94 MET A CA 1
ATOM 745 C C . MET A 1 94 ? -5.739 0.024 8.362 1.00 86.69 94 MET A C 1
ATOM 747 O O . MET A 1 94 ? -5.344 1.121 8.744 1.00 86.69 94 MET A O 1
ATOM 751 N N . PHE A 1 95 ? -4.997 -1.079 8.503 1.00 85.56 95 PHE A N 1
ATOM 752 C CA . PHE A 1 95 ? -3.662 -1.067 9.122 1.00 85.56 95 PHE A CA 1
ATOM 753 C C . PHE A 1 95 ? -2.528 -1.462 8.177 1.00 85.56 95 PHE A C 1
ATOM 755 O O . PHE A 1 95 ? -1.397 -1.035 8.399 1.00 85.56 95 PHE A O 1
ATOM 762 N N . MET A 1 96 ? -2.802 -2.318 7.196 1.00 92.62 96 MET A N 1
ATOM 763 C CA . MET A 1 96 ? -1.806 -2.849 6.272 1.00 92.62 96 MET A CA 1
ATOM 764 C C . MET A 1 96 ? -2.508 -3.501 5.090 1.00 92.62 96 MET A C 1
ATOM 766 O O . MET A 1 96 ? -3.458 -4.257 5.294 1.00 92.62 96 MET A O 1
ATOM 770 N N . ASP A 1 97 ? -1.984 -3.265 3.897 1.00 95.50 97 ASP A N 1
ATOM 771 C CA . ASP A 1 97 ? -2.403 -3.915 2.661 1.00 95.50 97 ASP A CA 1
ATOM 772 C C . ASP A 1 97 ? -2.382 -5.447 2.831 1.00 95.50 97 ASP A C 1
ATOM 774 O O . ASP A 1 97 ? -1.375 -6.038 3.228 1.00 95.50 97 ASP A O 1
ATOM 778 N N . LEU A 1 98 ? -3.516 -6.104 2.577 1.00 95.06 98 LEU A N 1
ATOM 779 C CA . LEU A 1 98 ? -3.640 -7.559 2.663 1.00 95.06 98 LEU A CA 1
ATOM 780 C C . LEU A 1 98 ? -3.068 -8.178 1.379 1.00 95.06 98 LEU A C 1
ATOM 782 O O . LEU A 1 98 ? -3.664 -7.941 0.330 1.00 95.06 98 LEU A O 1
ATOM 786 N N . PRO A 1 99 ? -1.975 -8.967 1.423 1.00 95.25 99 PRO A N 1
ATOM 787 C CA . PRO A 1 99 ? -1.471 -9.658 0.237 1.00 95.25 99 PRO A CA 1
ATOM 788 C C . PRO A 1 99 ? -2.484 -10.704 -0.227 1.00 95.25 99 PRO A C 1
ATOM 790 O O . PRO A 1 99 ? -2.920 -11.544 0.562 1.00 95.25 99 PRO A O 1
ATOM 793 N N . ILE A 1 100 ? -2.864 -10.628 -1.500 1.00 95.19 100 ILE A N 1
ATOM 794 C CA . ILE A 1 100 ? -3.815 -11.546 -2.136 1.00 95.19 100 ILE A CA 1
ATOM 795 C C . ILE A 1 100 ? -3.104 -12.480 -3.108 1.00 95.19 100 ILE A C 1
ATOM 797 O O . ILE A 1 100 ? -3.437 -13.662 -3.166 1.00 95.19 100 ILE A O 1
ATOM 801 N N . GLY A 1 101 ? -2.116 -11.968 -3.836 1.00 93.50 101 GLY A N 1
ATOM 802 C CA . GLY A 1 101 ? -1.331 -12.751 -4.777 1.00 93.50 101 GLY A CA 1
ATOM 803 C C . GLY A 1 101 ? 0.036 -12.141 -5.023 1.00 93.50 101 GLY A C 1
ATOM 804 O O . GLY A 1 101 ? 0.228 -10.932 -4.888 1.00 93.50 101 GLY A O 1
ATOM 805 N N . GLU A 1 102 ? 0.970 -13.010 -5.371 1.00 94.94 102 GLU A N 1
ATOM 806 C CA . GLU A 1 102 ? 2.321 -12.685 -5.807 1.00 94.94 102 GLU A CA 1
ATOM 807 C C . GLU A 1 102 ? 2.701 -13.687 -6.896 1.00 94.94 102 GLU A C 1
ATOM 809 O O . GLU A 1 102 ? 2.416 -14.880 -6.750 1.00 94.94 102 GLU A O 1
ATOM 814 N N . ASP A 1 103 ? 3.277 -13.205 -7.992 1.00 95.12 103 ASP A N 1
ATOM 815 C CA . ASP A 1 103 ? 3.860 -14.050 -9.036 1.00 95.12 103 ASP A CA 1
ATOM 816 C C . ASP A 1 103 ? 4.776 -13.218 -9.943 1.00 95.12 103 ASP A C 1
ATOM 818 O O . ASP A 1 103 ? 4.864 -11.993 -9.811 1.00 95.12 103 ASP A O 1
ATOM 822 N N . PHE A 1 104 ? 5.435 -13.891 -10.880 1.00 95.31 104 PHE A N 1
ATOM 823 C CA . PHE A 1 104 ? 6.238 -13.261 -11.920 1.00 95.31 104 PHE A CA 1
ATOM 824 C C . PHE A 1 104 ? 5.383 -12.869 -13.127 1.00 95.31 104 PHE A C 1
ATOM 826 O O . PHE A 1 104 ? 4.442 -13.572 -13.506 1.00 95.31 104 PHE A O 1
ATOM 833 N N . LEU A 1 105 ? 5.748 -11.759 -13.766 1.00 95.38 105 LEU A N 1
ATOM 834 C CA . LEU A 1 105 ? 5.198 -11.379 -15.066 1.00 95.38 105 LEU A CA 1
ATOM 835 C C . LEU A 1 105 ? 5.683 -12.326 -16.172 1.00 95.38 105 LE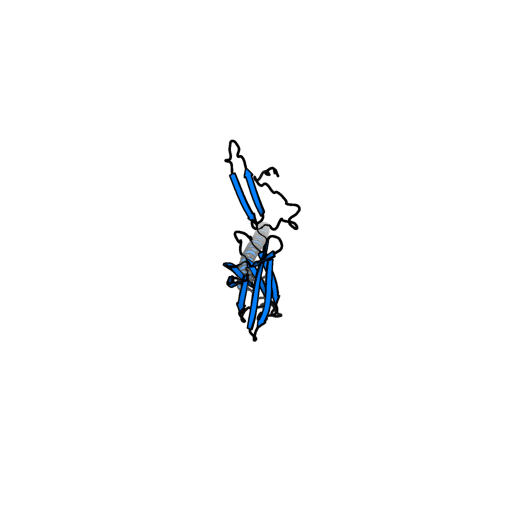U A C 1
ATOM 837 O O . LEU A 1 105 ? 6.848 -12.725 -16.197 1.00 95.38 105 LEU A O 1
ATOM 841 N N . ASP A 1 106 ? 4.793 -12.660 -17.105 1.00 95.38 106 ASP A N 1
ATOM 842 C CA . ASP A 1 106 ? 5.115 -13.511 -18.249 1.00 95.38 106 ASP A CA 1
ATOM 843 C C . ASP A 1 106 ? 5.974 -12.792 -19.314 1.00 95.38 106 ASP A C 1
ATOM 845 O O . ASP A 1 106 ? 6.319 -11.618 -19.185 1.00 95.38 106 ASP A O 1
ATOM 849 N N . GLU A 1 107 ? 6.300 -13.483 -20.413 1.00 94.69 107 GLU A N 1
ATOM 850 C CA . GLU A 1 107 ? 7.087 -12.925 -21.530 1.00 94.69 107 GLU A CA 1
ATOM 851 C C . GLU A 1 107 ? 6.458 -11.666 -22.172 1.00 94.69 107 GLU A C 1
ATOM 853 O O . GLU A 1 107 ? 7.154 -10.898 -22.839 1.00 94.69 107 GLU A O 1
ATOM 858 N N . ASN A 1 108 ? 5.152 -11.444 -21.989 1.00 93.56 108 ASN A N 1
ATOM 859 C CA . ASN A 1 108 ? 4.422 -10.276 -22.487 1.00 93.56 108 ASN A CA 1
ATOM 860 C C . ASN A 1 108 ? 4.289 -9.169 -21.430 1.00 93.56 108 ASN A C 1
ATOM 862 O O . ASN A 1 108 ? 3.680 -8.131 -21.707 1.00 93.56 108 ASN A O 1
ATOM 866 N N . GLY A 1 109 ? 4.864 -9.365 -20.242 1.00 94.19 109 GLY A N 1
ATOM 867 C CA . GLY A 1 109 ? 4.728 -8.468 -19.105 1.00 94.19 109 GLY A CA 1
ATOM 868 C C . GLY A 1 109 ? 3.336 -8.505 -18.488 1.00 94.19 109 GLY A C 1
ATOM 869 O O . GLY A 1 109 ? 2.873 -7.492 -17.963 1.00 94.19 109 GLY A O 1
ATOM 870 N N . GLU A 1 110 ? 2.641 -9.637 -18.593 1.00 96.19 110 GLU A N 1
ATOM 871 C CA . GLU A 1 110 ? 1.289 -9.828 -18.087 1.00 96.19 110 GLU A CA 1
ATOM 872 C C . GLU A 1 110 ? 1.259 -10.819 -16.920 1.00 96.19 110 GLU A C 1
ATOM 874 O O . GLU A 1 110 ? 2.019 -11.784 -16.849 1.00 96.19 110 GLU A O 1
ATOM 879 N N . PHE A 1 111 ? 0.336 -10.586 -15.994 1.00 95.19 111 PHE A N 1
ATOM 880 C CA . PHE A 1 111 ? 0.012 -11.510 -14.912 1.00 95.19 111 PHE A CA 1
ATOM 881 C C . PHE A 1 111 ? -1.497 -11.534 -14.735 1.00 95.19 111 PHE A C 1
ATOM 883 O O . PHE A 1 111 ? -2.146 -10.491 -14.749 1.00 95.19 111 PHE A O 1
ATOM 890 N N . THR A 1 112 ? -2.074 -12.722 -14.580 1.00 95.31 112 THR A N 1
ATOM 891 C CA . THR A 1 112 ? -3.505 -12.863 -14.308 1.00 95.31 112 THR A CA 1
ATOM 892 C C . THR A 1 112 ? -3.723 -13.789 -13.133 1.00 95.31 112 THR A C 1
ATOM 894 O O . THR A 1 112 ? -3.184 -14.893 -13.093 1.00 95.31 112 THR A O 1
ATOM 897 N N . MET A 1 113 ? -4.577 -13.360 -12.211 1.00 94.81 113 MET A N 1
ATOM 898 C CA . MET A 1 113 ? -4.996 -14.171 -11.081 1.00 94.81 113 MET A CA 1
ATOM 899 C C . MET A 1 113 ? -6.495 -14.090 -10.826 1.00 94.81 113 MET A C 1
ATOM 901 O O . MET A 1 113 ? -7.167 -13.119 -11.177 1.00 94.81 113 MET A O 1
ATOM 905 N N . GLU A 1 114 ? -7.006 -15.122 -10.168 1.00 94.81 114 GLU A N 1
ATOM 906 C CA . GLU A 1 114 ? -8.361 -15.153 -9.632 1.00 94.81 114 GLU A CA 1
ATOM 907 C C . GLU A 1 114 ? -8.407 -14.464 -8.264 1.00 94.81 114 GLU A C 1
ATOM 909 O O .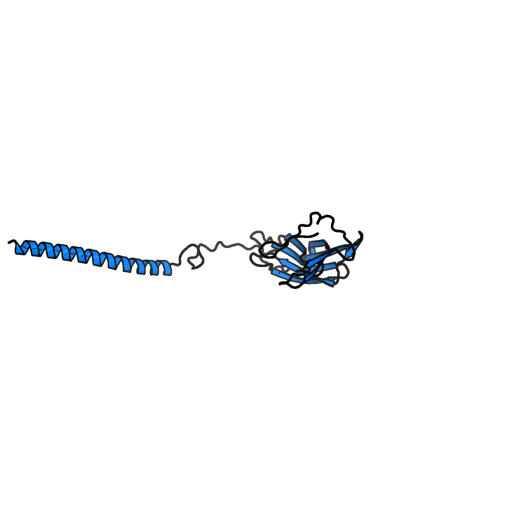 GLU A 1 114 ? -7.583 -14.723 -7.384 1.00 94.81 114 GLU A O 1
ATOM 914 N N . MET A 1 115 ? -9.389 -13.583 -8.088 1.00 93.94 115 MET A N 1
ATOM 915 C CA . MET A 1 115 ? -9.630 -12.890 -6.832 1.00 93.94 115 MET A CA 1
ATOM 916 C C . MET A 1 115 ? -10.455 -13.775 -5.886 1.00 93.94 115 MET A C 1
ATOM 918 O O . MET A 1 115 ? -11.529 -14.231 -6.278 1.00 93.94 115 MET A O 1
ATOM 922 N N . PRO A 1 116 ? -10.037 -13.959 -4.620 1.00 92.56 116 PRO A N 1
ATOM 923 C CA . PRO A 1 116 ? -10.846 -14.662 -3.631 1.00 92.56 116 PRO A CA 1
ATOM 924 C C . PRO A 1 116 ? -12.200 -13.981 -3.382 1.00 92.56 116 PRO A C 1
ATOM 926 O O . PRO A 1 116 ? -12.303 -12.755 -3.285 1.00 92.56 116 PRO A O 1
ATOM 929 N N . ASP A 1 117 ? -13.245 -14.790 -3.213 1.00 89.62 117 ASP A N 1
ATOM 930 C CA . ASP A 1 117 ? -14.623 -14.318 -3.032 1.00 89.62 117 ASP A CA 1
ATOM 931 C C . ASP A 1 117 ? -15.002 -13.964 -1.589 1.00 89.62 117 ASP A C 1
ATOM 933 O O . ASP A 1 117 ? -16.048 -13.359 -1.348 1.00 89.62 117 ASP A O 1
ATOM 937 N N . ASP A 1 118 ? -14.180 -14.337 -0.613 1.00 90.88 118 ASP A N 1
ATOM 938 C CA . ASP A 1 118 ? -14.466 -14.210 0.817 1.00 90.88 118 ASP A CA 1
ATOM 939 C C . ASP A 1 118 ? -13.873 -12.944 1.452 1.00 90.88 118 ASP A C 1
ATOM 941 O O . ASP A 1 118 ? -13.833 -12.800 2.676 1.00 90.88 118 ASP A O 1
ATOM 945 N N . ILE A 1 119 ? -13.447 -11.992 0.623 1.00 92.88 119 ILE A N 1
ATOM 946 C CA . ILE A 1 119 ? -12.821 -10.750 1.064 1.00 92.88 119 ILE A CA 1
ATOM 947 C C . ILE A 1 119 ? -13.900 -9.812 1.623 1.00 92.88 119 ILE A C 1
ATOM 949 O O . ILE A 1 119 ? -14.767 -9.364 0.872 1.00 92.88 119 ILE A O 1
ATOM 9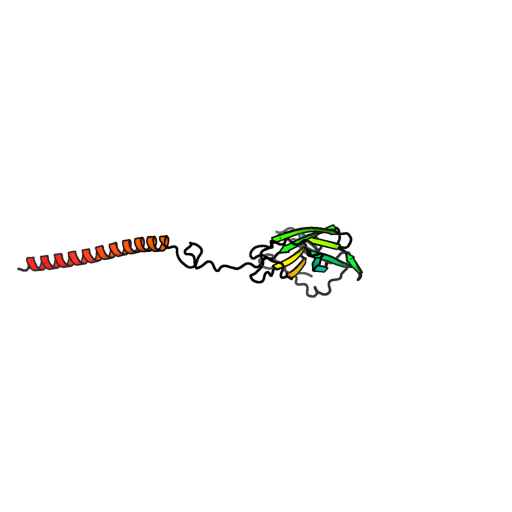53 N N . PRO A 1 120 ? -13.869 -9.452 2.922 1.00 91.31 120 PRO A N 1
ATOM 954 C CA . PRO A 1 120 ? -14.826 -8.494 3.468 1.00 91.31 120 PRO A CA 1
ATOM 955 C C . PRO A 1 120 ? -14.622 -7.121 2.824 1.00 91.31 120 PRO A C 1
ATOM 957 O O . PRO A 1 120 ? -13.491 -6.640 2.780 1.00 91.31 120 PRO A O 1
ATOM 960 N N . GLY A 1 121 ? -15.690 -6.498 2.339 1.00 92.25 121 GLY A N 1
ATOM 961 C CA . GLY A 1 121 ? -15.697 -5.127 1.829 1.00 92.25 121 GLY A CA 1
ATOM 962 C C . GLY A 1 121 ? -16.311 -4.149 2.821 1.00 92.25 121 GLY A C 1
ATOM 963 O O . GLY A 1 121 ? -16.589 -4.495 3.972 1.00 92.25 121 GLY A O 1
ATOM 964 N N . ASP A 1 122 ? -16.543 -2.924 2.369 1.00 89.56 122 ASP A N 1
ATOM 965 C CA . ASP A 1 122 ? -17.329 -1.929 3.100 1.00 89.56 122 ASP A CA 1
ATOM 966 C C . ASP A 1 122 ? -18.833 -2.333 3.186 1.00 89.56 122 ASP A C 1
ATOM 968 O O . ASP A 1 122 ? -19.211 -3.429 2.752 1.00 89.56 122 ASP A O 1
ATOM 972 N N . PRO A 1 123 ? -19.732 -1.501 3.752 1.00 89.12 123 PRO A N 1
ATOM 973 C CA . PRO A 1 123 ? -21.163 -1.817 3.822 1.00 89.12 123 PRO A CA 1
ATOM 974 C C . PRO A 1 123 ? -21.854 -1.991 2.463 1.00 89.12 123 PRO A C 1
ATOM 976 O O . PRO A 1 123 ? -22.923 -2.599 2.404 1.00 89.12 123 PRO A O 1
ATOM 979 N N . GLU A 1 124 ? -21.270 -1.465 1.388 1.00 89.62 124 GLU A N 1
ATOM 980 C CA . GLU A 1 124 ? -21.741 -1.617 0.012 1.00 89.62 124 GLU A CA 1
ATOM 981 C C . GLU A 1 124 ? -21.026 -2.772 -0.716 1.00 89.62 124 GLU A C 1
ATOM 983 O O . GLU A 1 124 ? -21.456 -3.165 -1.798 1.00 89.62 124 GLU A O 1
ATOM 988 N N . GLY A 1 125 ? -19.996 -3.376 -0.115 1.00 91.44 125 GLY A N 1
ATOM 989 C CA . GLY A 1 125 ? -19.172 -4.427 -0.715 1.00 91.44 125 GLY A CA 1
ATOM 990 C C . GLY A 1 125 ? -18.010 -3.900 -1.562 1.00 91.44 125 GLY A C 1
ATOM 991 O O . GLY A 1 125 ? -17.422 -4.663 -2.327 1.00 91.44 125 GLY A O 1
ATOM 992 N N . ASN A 1 126 ? -17.656 -2.620 -1.453 1.00 94.44 126 ASN A N 1
ATOM 993 C CA . ASN A 1 126 ? -16.500 -2.064 -2.149 1.00 94.44 126 ASN A CA 1
ATOM 994 C C . ASN A 1 126 ? -15.195 -2.518 -1.481 1.00 94.44 126 ASN A C 1
ATOM 996 O O . ASN A 1 126 ? -15.080 -2.544 -0.250 1.00 94.44 126 ASN A O 1
ATOM 1000 N N . ILE A 1 127 ? -14.211 -2.857 -2.311 1.00 94.75 127 ILE A N 1
ATOM 1001 C CA . ILE A 1 127 ? -12.822 -3.132 -1.936 1.00 94.75 127 ILE A CA 1
ATOM 1002 C C . ILE A 1 127 ? -11.896 -2.343 -2.864 1.00 94.75 127 ILE A C 1
ATOM 1004 O O . ILE A 1 127 ? -12.172 -2.222 -4.057 1.00 94.75 127 ILE A O 1
ATOM 1008 N N . GLU A 1 128 ? -10.809 -1.796 -2.322 1.00 96.50 128 GLU A N 1
ATOM 1009 C CA . GLU A 1 128 ? -9.729 -1.212 -3.122 1.00 96.50 128 GLU A CA 1
ATOM 1010 C C . GLU A 1 128 ? -8.666 -2.286 -3.358 1.00 96.50 128 GLU A C 1
ATOM 1012 O O . GLU A 1 128 ? -8.136 -2.865 -2.409 1.00 96.50 128 GLU A O 1
ATOM 1017 N N . ILE A 1 129 ? -8.399 -2.571 -4.628 1.00 96.69 129 ILE A N 1
ATOM 1018 C CA . ILE A 1 129 ? -7.375 -3.508 -5.080 1.00 96.69 129 ILE A CA 1
ATOM 1019 C C . ILE A 1 129 ? -6.162 -2.690 -5.508 1.00 96.69 129 ILE A C 1
ATOM 1021 O O . ILE A 1 129 ? -6.301 -1.668 -6.185 1.00 96.69 129 ILE A O 1
ATOM 1025 N N . ILE A 1 130 ? -4.982 -3.136 -5.094 1.00 97.44 130 ILE A N 1
ATOM 1026 C CA . ILE A 1 130 ? -3.710 -2.460 -5.329 1.00 97.44 130 ILE A CA 1
ATOM 1027 C C . ILE A 1 130 ? -2.783 -3.447 -6.032 1.00 97.44 130 ILE A C 1
ATOM 1029 O O . ILE A 1 130 ? -2.458 -4.487 -5.471 1.00 97.44 130 ILE A O 1
ATOM 1033 N N . ALA A 1 131 ? -2.322 -3.111 -7.229 1.00 96.81 131 ALA A N 1
ATOM 1034 C CA . ALA A 1 131 ? -1.205 -3.790 -7.875 1.00 96.81 131 ALA A CA 1
ATOM 1035 C C . ALA A 1 131 ? 0.068 -2.981 -7.626 1.00 96.81 131 ALA A C 1
ATOM 1037 O O . ALA A 1 131 ? 0.041 -1.763 -7.807 1.00 96.81 131 ALA A O 1
ATOM 1038 N N . ARG A 1 132 ? 1.160 -3.616 -7.189 1.00 95.94 132 ARG A N 1
ATOM 1039 C CA . ARG A 1 132 ? 2.382 -2.902 -6.800 1.00 95.94 132 ARG A CA 1
ATOM 1040 C C . ARG A 1 132 ? 3.657 -3.701 -7.086 1.00 95.94 132 ARG A C 1
ATOM 1042 O O . ARG A 1 132 ? 3.739 -4.882 -6.760 1.00 95.94 132 ARG A O 1
ATOM 1049 N N . PHE A 1 133 ? 4.676 -3.009 -7.593 1.00 95.44 133 PHE A N 1
ATOM 1050 C CA . PHE A 1 133 ? 6.079 -3.422 -7.481 1.00 95.44 133 PHE A CA 1
ATOM 1051 C C . PHE A 1 133 ? 6.642 -2.938 -6.140 1.00 95.44 133 PHE A C 1
ATOM 1053 O O . PHE A 1 133 ? 6.566 -1.746 -5.839 1.00 95.44 133 PHE A O 1
ATOM 1060 N N . ASN A 1 134 ? 7.184 -3.834 -5.317 1.00 92.56 134 ASN A N 1
ATOM 1061 C CA . ASN A 1 134 ? 7.709 -3.474 -3.996 1.00 92.56 134 ASN A CA 1
ATOM 1062 C C . ASN A 1 134 ? 9.193 -3.124 -4.066 1.00 92.56 134 ASN A C 1
ATOM 1064 O O . ASN A 1 134 ? 10.008 -4.027 -4.224 1.00 92.56 134 ASN A O 1
ATOM 1068 N N . GLU A 1 135 ? 9.536 -1.842 -3.894 1.00 89.00 135 GLU A N 1
ATOM 1069 C CA . GLU A 1 135 ? 10.928 -1.367 -3.801 1.00 89.00 135 GLU A CA 1
ATOM 1070 C C . GLU A 1 135 ? 11.857 -2.009 -4.849 1.00 89.00 135 GLU A C 1
ATOM 1072 O O . GLU A 1 135 ? 12.969 -2.447 -4.549 1.00 89.00 135 GLU A O 1
ATOM 1077 N N . HIS A 1 136 ? 11.382 -2.091 -6.094 1.00 90.75 136 HIS A N 1
ATOM 1078 C CA . HIS A 1 136 ? 12.101 -2.762 -7.162 1.00 90.75 136 HIS A CA 1
ATOM 1079 C C . HIS A 1 136 ? 13.445 -2.079 -7.427 1.00 90.75 136 HIS A C 1
ATOM 1081 O O . HIS A 1 136 ? 13.539 -0.851 -7.447 1.00 90.75 136 HIS A O 1
ATOM 1087 N N . TYR A 1 137 ? 14.487 -2.865 -7.698 1.00 84.81 137 TYR A N 1
ATOM 1088 C CA . TYR A 1 137 ? 15.853 -2.352 -7.842 1.00 84.81 137 TYR A CA 1
ATOM 1089 C C . TYR A 1 137 ? 16.032 -1.389 -9.032 1.00 84.81 137 TYR A C 1
ATOM 1091 O O . TYR A 1 137 ? 16.960 -0.582 -9.017 1.00 84.81 137 TYR A O 1
ATOM 1099 N N . LEU A 1 138 ? 15.147 -1.455 -10.035 1.00 85.94 138 LEU A N 1
ATOM 1100 C CA . LEU A 1 138 ? 15.148 -0.566 -11.211 1.00 85.94 138 LEU A CA 1
ATOM 1101 C C . LEU A 1 138 ? 14.002 0.443 -11.212 1.00 85.94 138 LEU A C 1
ATOM 1103 O O . LEU A 1 138 ? 14.179 1.564 -11.676 1.00 85.94 138 LEU A O 1
ATOM 1107 N N . PHE A 1 139 ? 12.830 0.044 -10.722 1.00 85.81 139 PHE A N 1
ATOM 1108 C CA . PHE A 1 139 ? 11.594 0.821 -10.867 1.00 85.81 139 PHE A CA 1
ATOM 1109 C C . PHE A 1 139 ? 11.174 1.507 -9.561 1.00 85.81 139 PHE A C 1
ATOM 1111 O O . PHE A 1 139 ? 10.304 2.372 -9.555 1.00 85.81 139 PHE A O 1
ATOM 1118 N N . GLY A 1 140 ? 11.776 1.124 -8.432 1.00 86.88 140 GLY A N 1
ATOM 1119 C CA . GLY A 1 140 ? 11.307 1.509 -7.110 1.00 86.88 140 GLY A CA 1
ATOM 1120 C C . GLY A 1 140 ? 9.910 0.957 -6.824 1.00 86.88 140 GLY A C 1
ATOM 1121 O O . GLY A 1 140 ? 9.581 -0.174 -7.183 1.00 86.88 140 GLY A O 1
ATOM 1122 N N . THR A 1 141 ? 9.092 1.761 -6.150 1.00 91.69 141 THR A N 1
ATOM 1123 C CA . THR A 1 141 ? 7.708 1.400 -5.837 1.00 91.69 141 THR A CA 1
ATOM 1124 C C . THR A 1 141 ? 6.761 2.051 -6.833 1.00 91.69 141 THR A C 1
ATOM 1126 O O . THR A 1 141 ? 6.588 3.269 -6.817 1.00 91.69 141 THR A O 1
ATOM 1129 N N . VAL A 1 142 ? 6.117 1.230 -7.659 1.00 92.94 142 VAL A N 1
ATOM 1130 C CA . VAL A 1 142 ? 5.085 1.656 -8.613 1.00 92.94 142 VAL A CA 1
ATOM 1131 C C . VAL A 1 142 ? 3.793 0.945 -8.261 1.00 92.94 142 VAL A C 1
ATOM 1133 O O . VAL A 1 142 ? 3.796 -0.274 -8.101 1.00 92.94 142 VAL A O 1
ATOM 1136 N N . GLU A 1 143 ? 2.700 1.695 -8.114 1.00 94.94 143 GLU A N 1
ATOM 1137 C CA . GLU A 1 143 ? 1.398 1.145 -7.739 1.00 94.94 143 GLU A CA 1
ATOM 1138 C C . GLU A 1 143 ? 0.252 1.659 -8.615 1.00 94.94 143 GLU A C 1
ATOM 1140 O O . GLU A 1 143 ? 0.240 2.811 -9.047 1.00 94.94 143 GLU A O 1
ATOM 1145 N N . ASN A 1 144 ? -0.743 0.800 -8.824 1.00 96.44 144 ASN A N 1
ATOM 1146 C CA . ASN A 1 144 ? -2.018 1.128 -9.449 1.00 96.44 144 ASN A CA 1
ATOM 1147 C C . ASN A 1 144 ? -3.152 0.683 -8.515 1.00 96.44 144 ASN A C 1
ATOM 1149 O O . ASN A 1 144 ? -3.138 -0.444 -8.016 1.00 96.44 144 ASN A O 1
ATOM 1153 N N . ARG A 1 145 ? -4.117 1.571 -8.255 1.00 96.94 145 ARG A N 1
ATOM 1154 C CA . ARG A 1 145 ? -5.231 1.343 -7.323 1.00 96.94 145 ARG A CA 1
ATOM 1155 C C . ARG A 1 145 ? -6.563 1.477 -8.035 1.00 96.94 145 ARG A C 1
ATOM 1157 O O . ARG A 1 145 ? -6.793 2.466 -8.731 1.00 96.94 145 ARG A O 1
ATOM 1164 N N . GLN A 1 146 ? -7.465 0.526 -7.815 1.00 96.44 146 GLN A N 1
ATOM 1165 C CA . GLN A 1 146 ? -8.832 0.589 -8.331 1.00 96.44 146 GLN A CA 1
ATOM 1166 C C . GLN A 1 146 ? -9.835 0.050 -7.315 1.00 96.44 146 GLN A C 1
ATOM 1168 O O . GLN A 1 146 ? -9.584 -0.935 -6.626 1.00 96.44 146 GLN A O 1
ATOM 1173 N N . VAL A 1 147 ? -11.000 0.694 -7.246 1.00 95.69 147 VAL A N 1
ATOM 1174 C CA . VAL A 1 147 ? -12.091 0.312 -6.343 1.00 95.69 147 VAL A CA 1
ATOM 1175 C C . VAL A 1 147 ? -13.132 -0.491 -7.112 1.00 95.69 147 VAL A C 1
ATOM 1177 O O . VAL A 1 147 ? -13.640 -0.023 -8.129 1.00 95.69 147 VAL A O 1
ATOM 1180 N N . MET A 1 148 ? -13.484 -1.673 -6.603 1.00 93.62 148 MET A N 1
ATOM 1181 C CA . MET A 1 148 ? -14.501 -2.553 -7.186 1.00 93.62 148 MET A CA 1
ATOM 1182 C C . MET A 1 148 ? -15.445 -3.115 -6.125 1.00 93.62 148 MET A C 1
ATOM 1184 O O . MET A 1 148 ? -15.052 -3.401 -4.995 1.00 93.62 148 MET A O 1
ATOM 1188 N N . GLN A 1 149 ? -16.702 -3.335 -6.510 1.00 93.44 149 GLN A N 1
ATOM 1189 C CA . GLN A 1 149 ? -17.737 -3.911 -5.648 1.00 93.44 149 GLN A CA 1
ATOM 1190 C C . GLN A 1 149 ? -17.677 -5.449 -5.651 1.00 93.44 149 GLN A C 1
ATOM 1192 O O . GLN A 1 149 ? -18.606 -6.135 -6.077 1.00 93.44 149 GLN A O 1
ATOM 1197 N N . TRP A 1 150 ? -16.536 -6.001 -5.245 1.00 93.69 150 TRP A N 1
ATOM 1198 C CA . TRP A 1 150 ? -16.282 -7.447 -5.224 1.00 93.69 150 TRP A CA 1
ATOM 1199 C C . TRP A 1 150 ? -16.235 -8.048 -3.820 1.00 93.69 150 TRP A C 1
ATOM 1201 O O . TRP A 1 150 ? -16.197 -9.274 -3.691 1.00 93.69 150 TRP A O 1
ATOM 1211 N N . GLY A 1 151 ? -16.240 -7.210 -2.786 1.00 91.31 151 GLY A N 1
ATOM 1212 C CA . GLY A 1 151 ? -16.179 -7.645 -1.402 1.00 91.31 151 GLY A CA 1
ATOM 1213 C C . GLY A 1 151 ? -17.526 -8.107 -0.860 1.00 91.31 151 GLY A C 1
ATOM 1214 O O . GLY A 1 151 ? -18.595 -7.689 -1.305 1.00 91.31 151 GLY A O 1
ATOM 1215 N N . VAL A 1 152 ? -17.469 -8.946 0.170 1.00 92.25 152 VAL A N 1
ATOM 1216 C CA . VAL A 1 152 ? -18.634 -9.332 0.966 1.00 92.25 152 VAL A CA 1
ATOM 1217 C C . VAL A 1 152 ? -19.067 -8.121 1.798 1.00 92.25 152 VAL A C 1
ATOM 1219 O O . VAL A 1 152 ? -18.269 -7.667 2.624 1.00 92.25 152 VAL A O 1
ATOM 1222 N N . PRO A 1 153 ? -20.297 -7.595 1.634 1.00 90.94 153 PRO A N 1
ATOM 1223 C CA . PRO A 1 153 ? -20.747 -6.429 2.383 1.00 90.94 153 PRO A CA 1
ATOM 1224 C C . PRO A 1 153 ? -20.657 -6.670 3.888 1.00 90.94 153 PRO A C 1
ATOM 1226 O O . PRO A 1 153 ? -21.283 -7.597 4.415 1.00 90.94 153 PRO A O 1
ATOM 1229 N N . THR A 1 154 ? -19.889 -5.839 4.592 1.00 83.88 154 THR A N 1
ATOM 1230 C CA . THR A 1 154 ? -19.786 -5.941 6.049 1.00 83.88 154 THR A CA 1
ATOM 1231 C C . THR A 1 154 ? -20.647 -4.884 6.715 1.00 83.88 154 THR A C 1
ATOM 1233 O O . THR A 1 154 ? -20.499 -3.682 6.509 1.00 83.88 154 THR A O 1
ATOM 1236 N N . GLN A 1 155 ? -21.581 -5.333 7.551 1.00 76.81 155 GLN A N 1
ATOM 1237 C CA . GLN A 1 155 ? -22.249 -4.416 8.459 1.00 76.81 155 GLN A CA 1
ATOM 1238 C C . GLN A 1 155 ? -21.320 -4.179 9.640 1.00 76.81 155 GLN A C 1
ATOM 1240 O O . GLN A 1 155 ? -21.030 -5.093 10.414 1.00 76.81 155 GLN A O 1
ATOM 1245 N N . TYR A 1 156 ? -20.871 -2.938 9.802 1.00 65.19 156 TYR A N 1
ATOM 1246 C CA . TYR A 1 156 ? -20.385 -2.494 11.095 1.00 65.19 156 TYR A CA 1
ATOM 1247 C C . TYR A 1 156 ? -21.596 -2.440 12.017 1.00 65.19 156 TYR A C 1
ATOM 1249 O O . TYR A 1 156 ? -22.274 -1.415 12.109 1.00 65.19 156 TYR A O 1
ATOM 1257 N N . ASP A 1 157 ? -21.887 -3.545 12.702 1.00 61.25 157 ASP A N 1
ATOM 1258 C CA . ASP A 1 157 ? -22.674 -3.461 13.919 1.00 61.25 157 ASP A CA 1
ATOM 1259 C C . ASP A 1 157 ? -21.926 -2.465 14.799 1.00 61.25 157 ASP A C 1
ATOM 1261 O O . ASP A 1 157 ? -20.846 -2.755 15.321 1.00 61.25 157 ASP A O 1
ATOM 1265 N N . THR A 1 158 ? -22.454 -1.245 14.918 1.00 58.44 158 THR A N 1
ATOM 1266 C CA . THR A 1 158 ? -21.978 -0.298 15.914 1.00 58.44 158 THR A CA 1
ATOM 1267 C C . THR A 1 158 ? -22.221 -0.993 17.237 1.00 58.44 158 THR A C 1
ATOM 1269 O O . THR A 1 158 ? -23.360 -1.023 17.709 1.00 58.44 158 THR A O 1
ATOM 1272 N N . VAL A 1 159 ? -21.190 -1.660 17.761 1.00 59.12 159 VAL A N 1
ATOM 1273 C CA . VAL A 1 159 ? -21.298 -2.525 18.930 1.00 59.12 159 VAL A CA 1
ATOM 1274 C C . VAL A 1 159 ? -21.959 -1.678 20.000 1.00 59.12 159 VAL A C 1
ATOM 1276 O O . VAL A 1 159 ? -21.377 -0.682 20.439 1.00 59.12 159 VAL A O 1
ATOM 1279 N N . ALA A 1 160 ? -23.218 -1.998 20.318 1.00 63.88 160 ALA A N 1
ATOM 1280 C CA . ALA A 1 160 ? -24.035 -1.189 21.209 1.00 63.88 160 ALA A CA 1
ATOM 1281 C C . ALA A 1 160 ? -23.195 -0.874 22.441 1.00 63.88 160 ALA A C 1
ATOM 1283 O O . ALA A 1 160 ? -22.650 -1.807 23.027 1.00 63.88 160 ALA A O 1
ATOM 1284 N N . ALA A 1 161 ? -23.031 0.418 22.747 1.00 66.06 161 ALA A N 1
ATOM 1285 C CA . ALA A 1 161 ? -21.941 0.934 23.570 1.00 66.06 161 ALA A CA 1
ATOM 1286 C C . ALA A 1 161 ? -21.609 0.007 24.755 1.00 66.06 161 ALA A C 1
ATOM 1288 O O . ALA A 1 161 ? -22.287 -0.002 25.788 1.00 66.06 161 ALA A O 1
ATOM 1289 N N . GLN A 1 162 ? -20.591 -0.834 24.565 1.00 74.19 162 GLN A N 1
ATOM 1290 C CA . GLN A 1 162 ? -20.222 -1.852 25.535 1.00 74.19 162 GLN A CA 1
ATOM 1291 C C . GLN A 1 162 ? -19.404 -1.197 26.640 1.00 74.19 162 GLN A C 1
ATOM 1293 O O . GLN A 1 162 ? -18.576 -0.333 26.385 1.00 74.19 162 GLN A O 1
ATOM 1298 N N . ARG A 1 163 ? -19.632 -1.602 27.890 1.00 82.06 163 ARG A N 1
ATOM 1299 C CA . ARG A 1 163 ? -18.904 -1.065 29.050 1.00 82.06 163 ARG A CA 1
ATOM 1300 C C . ARG A 1 163 ? -17.597 -1.831 29.244 1.00 82.06 163 ARG A C 1
ATOM 1302 O O . ARG A 1 163 ? -17.482 -2.621 30.182 1.00 82.06 163 ARG A O 1
ATOM 1309 N N . THR A 1 164 ? -16.642 -1.637 28.339 1.00 82.75 164 THR A N 1
ATOM 1310 C CA . THR A 1 164 ? -15.316 -2.284 28.349 1.00 82.75 164 THR A CA 1
ATOM 1311 C C . THR A 1 164 ? -14.193 -1.255 28.501 1.00 82.75 164 THR A C 1
ATOM 1313 O O . THR A 1 164 ? -14.409 -0.052 28.368 1.00 82.75 164 THR A O 1
ATOM 1316 N N . LEU A 1 165 ? -12.981 -1.717 28.830 1.00 80.94 165 LEU A N 1
ATOM 1317 C CA . LEU A 1 165 ? -11.854 -0.845 29.204 1.00 80.94 165 LEU A CA 1
ATOM 1318 C C . LEU A 1 165 ? -11.363 0.077 28.075 1.00 80.94 165 LEU A C 1
ATOM 1320 O O . LEU A 1 165 ? -10.777 1.113 28.360 1.00 80.94 165 LEU A O 1
ATOM 1324 N N . TRP A 1 166 ? -11.600 -0.293 26.820 1.00 76.06 166 TRP A N 1
ATOM 1325 C CA . TRP A 1 166 ? -11.157 0.418 25.614 1.00 76.06 166 TRP A CA 1
ATOM 1326 C C . TRP A 1 166 ? -12.287 1.220 24.950 1.00 76.06 166 TRP A C 1
ATOM 1328 O O . TRP A 1 166 ? -12.222 1.536 23.765 1.00 76.06 166 TRP A O 1
ATOM 1338 N N . THR A 1 167 ? -13.350 1.531 25.695 1.00 83.31 167 THR A N 1
ATOM 1339 C CA . THR A 1 167 ? -14.487 2.324 25.203 1.00 83.31 167 THR A CA 1
ATOM 1340 C C . THR A 1 167 ? -14.644 3.615 25.996 1.00 83.31 167 THR A C 1
ATOM 1342 O O . THR A 1 167 ? -14.082 3.779 27.077 1.00 83.31 167 THR A O 1
ATOM 1345 N N . GLN A 1 168 ? -15.462 4.530 25.474 1.00 81.25 168 GLN A N 1
ATOM 1346 C CA . GLN A 1 168 ? -15.793 5.793 26.142 1.00 81.25 168 GLN A CA 1
ATOM 1347 C C . GLN A 1 168 ? -16.606 5.593 27.440 1.00 81.25 168 GLN A C 1
ATOM 1349 O O . GLN A 1 168 ? -16.679 6.502 28.265 1.00 81.25 168 GLN A O 1
ATOM 1354 N N . ILE A 1 169 ? -17.235 4.424 27.643 1.00 85.19 169 ILE A N 1
ATOM 1355 C CA . ILE A 1 169 ? -18.095 4.155 28.804 1.00 85.19 169 ILE A CA 1
ATOM 1356 C C . ILE A 1 169 ? -17.383 3.230 29.791 1.00 85.19 169 ILE A C 1
ATOM 1358 O O . ILE A 1 169 ? -17.185 2.045 29.534 1.00 85.19 169 ILE A O 1
ATOM 1362 N N . ALA A 1 170 ? -17.091 3.750 30.985 1.00 87.06 170 ALA A N 1
ATOM 1363 C CA . ALA A 1 170 ? -16.397 2.989 32.019 1.00 87.06 170 ALA A CA 1
ATOM 1364 C C . ALA A 1 170 ? -17.145 1.689 32.429 1.00 87.06 170 ALA A C 1
ATOM 1366 O O . ALA A 1 170 ? -18.375 1.711 32.639 1.00 87.06 170 ALA A O 1
ATOM 1367 N N . PRO A 1 171 ? -16.412 0.566 32.615 1.00 90.75 171 PRO A N 1
ATOM 1368 C CA . PRO A 1 171 ? -16.950 -0.683 33.148 1.00 90.75 171 PRO A CA 1
ATOM 1369 C C . PRO A 1 171 ? -17.607 -0.516 34.518 1.00 90.75 171 PRO A C 1
ATOM 1371 O O . PRO A 1 171 ? -17.124 0.223 35.380 1.00 90.75 171 PRO A O 1
ATOM 1374 N N . VAL A 1 172 ? -18.687 -1.264 34.757 1.00 90.81 172 VAL A N 1
ATOM 1375 C CA . VAL A 1 172 ? -19.475 -1.155 35.999 1.00 90.81 172 VAL A CA 1
ATOM 1376 C C . VAL A 1 172 ? -18.634 -1.471 37.235 1.00 90.81 172 VAL A C 1
ATOM 1378 O O . VAL A 1 172 ? -18.731 -0.736 38.217 1.00 90.81 172 VAL A O 1
ATOM 1381 N N . TRP A 1 173 ? -17.771 -2.498 37.193 1.00 92.75 173 TRP A N 1
ATOM 1382 C CA . TRP A 1 173 ? -16.927 -2.821 38.351 1.00 92.75 173 TRP A CA 1
ATOM 1383 C C . TRP A 1 173 ? -16.050 -1.630 38.740 1.00 92.75 173 TRP A C 1
ATOM 1385 O O . TRP A 1 173 ? -15.862 -1.380 39.923 1.00 92.75 173 TRP A O 1
ATOM 1395 N N . MET A 1 174 ? -15.528 -0.887 37.757 1.00 93.19 174 MET A N 1
ATOM 1396 C CA . MET A 1 174 ? -14.575 0.198 37.986 1.00 93.19 174 MET A CA 1
ATOM 1397 C C . MET A 1 174 ? -15.275 1.384 38.639 1.00 93.19 174 MET A C 1
ATOM 1399 O O . MET A 1 174 ? -14.767 1.961 39.594 1.00 93.19 174 MET A O 1
ATOM 1403 N N . ILE A 1 175 ? -16.481 1.703 38.165 1.00 93.00 175 ILE A N 1
ATOM 1404 C CA . ILE A 1 175 ? -17.326 2.729 38.778 1.00 93.00 175 ILE A CA 1
ATOM 1405 C C . ILE A 1 175 ? -17.618 2.355 40.233 1.00 93.00 175 ILE A C 1
ATOM 1407 O O . ILE A 1 175 ? -17.478 3.197 41.117 1.00 93.00 175 ILE A O 1
ATOM 1411 N N . VAL A 1 176 ? -17.978 1.096 40.503 1.00 95.81 176 VAL A N 1
ATOM 1412 C CA . VAL A 1 176 ? -18.275 0.624 41.863 1.00 95.81 176 VAL A CA 1
ATOM 1413 C C . VAL A 1 176 ? -17.043 0.711 42.763 1.00 95.81 176 VAL A C 1
ATOM 1415 O O . VAL A 1 176 ? -17.135 1.276 43.852 1.00 95.81 176 VAL A O 1
ATOM 1418 N N . THR A 1 177 ? -15.883 0.212 42.325 1.00 96.62 177 THR A N 1
ATOM 1419 C CA . THR A 1 177 ? -14.662 0.240 43.143 1.00 96.62 177 THR A CA 1
ATOM 1420 C C . THR A 1 177 ? -14.197 1.666 43.423 1.00 96.62 177 THR A C 1
ATOM 1422 O O . THR A 1 177 ? -13.904 1.988 44.574 1.00 96.62 177 THR A O 1
ATOM 1425 N N . LEU A 1 178 ? -14.196 2.539 42.412 1.00 95.50 178 LEU A N 1
ATOM 1426 C CA . LEU A 1 178 ? -13.800 3.942 42.549 1.00 95.50 178 LEU A CA 1
ATOM 1427 C C . LEU A 1 178 ? -14.774 4.701 43.460 1.00 95.50 178 LEU A C 1
ATOM 1429 O O . LEU A 1 178 ? -14.345 5.466 44.323 1.00 95.50 178 LEU A O 1
ATOM 1433 N N . THR A 1 179 ? -16.075 4.411 43.357 1.00 97.19 179 THR A N 1
ATOM 1434 C CA . THR A 1 179 ? -17.091 4.981 44.252 1.00 97.19 179 THR A CA 1
ATOM 1435 C C . THR A 1 179 ? -16.883 4.528 45.697 1.00 97.19 179 THR A C 1
ATOM 1437 O O . THR A 1 179 ? -16.922 5.366 46.595 1.00 97.19 179 THR A O 1
ATOM 1440 N N . ILE A 1 180 ? -16.610 3.243 45.960 1.00 97.50 180 ILE A N 1
ATOM 1441 C CA . ILE A 1 180 ? -16.351 2.737 47.323 1.00 97.50 180 ILE A CA 1
ATOM 1442 C C . ILE A 1 180 ? -15.109 3.403 47.925 1.00 97.50 180 ILE A C 1
ATOM 1444 O O . ILE A 1 180 ? -15.157 3.871 49.064 1.00 97.50 180 ILE A O 1
ATOM 1448 N N . LEU A 1 181 ? -14.020 3.494 47.156 1.00 97.06 181 LEU A N 1
ATOM 1449 C CA . LEU A 1 181 ? -12.776 4.135 47.590 1.00 97.06 181 LEU A CA 1
ATOM 1450 C C . LEU A 1 181 ? -13.002 5.612 47.936 1.00 97.06 181 LEU A C 1
ATOM 1452 O O . LEU A 1 181 ? -12.627 6.062 49.021 1.00 97.06 181 LEU A O 1
ATOM 1456 N N . LEU A 1 182 ? -13.689 6.346 47.056 1.00 96.88 182 LEU A N 1
ATOM 1457 C CA . LEU A 1 182 ? -14.019 7.755 47.262 1.00 96.88 182 LEU A CA 1
ATOM 1458 C C . LEU A 1 182 ? -14.920 7.953 48.491 1.00 96.88 182 LEU A C 1
ATOM 1460 O O . LEU A 1 182 ? -14.672 8.834 49.315 1.00 96.88 182 LEU A O 1
ATOM 1464 N N . THR A 1 183 ? -15.934 7.102 48.658 1.00 97.44 183 THR A N 1
ATOM 1465 C CA . THR A 1 183 ? -16.861 7.167 49.800 1.00 97.44 183 THR A CA 1
ATOM 1466 C C . THR A 1 183 ? -16.153 6.842 51.120 1.00 97.44 183 THR A C 1
ATOM 1468 O O . THR A 1 183 ? -16.465 7.446 52.148 1.00 97.44 183 THR A O 1
ATOM 1471 N N . GLY A 1 184 ? -15.164 5.942 51.107 1.00 97.31 184 GLY A N 1
ATOM 1472 C CA . GLY A 1 184 ? -14.328 5.634 52.270 1.00 97.31 184 GLY A CA 1
ATOM 1473 C C . GLY A 1 184 ? -13.545 6.851 52.769 1.00 97.31 184 GLY A C 1
ATOM 1474 O O . GLY A 1 184 ? -13.568 7.158 53.963 1.00 97.31 184 GLY A O 1
ATOM 1475 N N . VAL A 1 185 ? -12.927 7.600 51.852 1.00 97.50 185 VAL A N 1
ATOM 1476 C CA . VAL A 1 185 ? -12.197 8.836 52.182 1.00 97.50 185 VAL A CA 1
ATOM 1477 C C . VAL A 1 185 ? -13.142 9.903 52.748 1.00 97.50 185 VAL A C 1
ATOM 1479 O O . VAL A 1 185 ? -12.879 10.463 53.815 1.00 97.50 185 VAL A O 1
ATOM 1482 N N . TRP A 1 186 ? -14.287 10.137 52.098 1.00 96.94 186 TRP A N 1
ATOM 1483 C CA . TRP A 1 186 ? -15.292 11.089 52.588 1.00 96.94 186 TRP A CA 1
ATOM 1484 C C . TRP A 1 186 ? -15.836 10.726 53.971 1.00 96.94 186 TRP A C 1
ATOM 1486 O O . TRP A 1 186 ? -15.976 11.599 54.828 1.00 96.94 186 TRP A O 1
ATOM 1496 N N . SER A 1 187 ? -16.085 9.440 54.219 1.00 97.25 187 SER A N 1
ATOM 1497 C CA . SER A 1 187 ? -16.529 8.948 55.528 1.00 97.25 187 SER A CA 1
ATOM 1498 C C . SER A 1 187 ? -15.514 9.275 56.625 1.00 97.25 187 SER A C 1
ATOM 1500 O O . SER A 1 187 ? -15.900 9.684 57.723 1.00 97.25 187 SER A O 1
ATOM 1502 N N . HIS A 1 188 ? -14.216 9.171 56.323 1.00 96.50 188 HIS A N 1
ATOM 1503 C CA . HIS A 1 188 ? -13.162 9.533 57.266 1.00 96.50 188 HIS A CA 1
ATOM 1504 C C . HIS A 1 188 ? -13.154 11.039 57.573 1.00 96.50 188 HIS A C 1
ATOM 1506 O O . HIS A 1 188 ? -13.108 11.426 58.743 1.00 96.50 188 HIS A O 1
ATOM 1512 N N . TYR A 1 189 ? -13.286 11.897 56.556 1.00 95.88 189 TYR A N 1
ATOM 1513 C CA . TYR A 1 189 ? -13.387 13.346 56.768 1.00 95.88 189 TYR A CA 1
ATOM 1514 C C . TYR A 1 189 ? -14.600 13.727 57.622 1.00 95.88 189 TYR A C 1
ATOM 1516 O O . TYR A 1 189 ? -14.466 14.495 58.578 1.00 95.88 189 TYR A O 1
ATOM 1524 N N . ILE A 1 190 ? -15.771 13.149 57.336 1.00 96.94 190 ILE A N 1
ATOM 1525 C CA . ILE A 1 190 ? -16.996 13.384 58.113 1.00 96.94 190 ILE A CA 1
ATOM 1526 C C . ILE A 1 190 ? -16.790 12.976 59.578 1.00 96.94 190 ILE A C 1
ATOM 1528 O O . ILE A 1 190 ? -17.159 13.727 60.486 1.00 96.94 190 ILE A O 1
ATOM 1532 N N . TYR A 1 191 ? -16.154 11.827 59.827 1.00 96.88 191 TYR A N 1
ATOM 1533 C CA . TYR A 1 191 ? -15.856 11.362 61.181 1.00 96.88 191 TYR A CA 1
ATOM 1534 C C . TYR A 1 191 ? -14.978 12.353 61.963 1.00 96.88 191 TYR A C 1
ATOM 1536 O O . TYR A 1 191 ? -15.306 12.704 63.101 1.00 96.88 191 TYR A O 1
ATOM 1544 N N . VAL A 1 192 ? -13.900 12.856 61.351 1.00 96.19 192 VAL A N 1
ATOM 1545 C CA . VAL A 1 192 ? -13.004 13.841 61.985 1.00 96.19 192 VAL A CA 1
ATOM 1546 C C . VAL A 1 192 ? -13.755 15.132 62.317 1.00 96.19 192 VAL A C 1
ATOM 1548 O O . VAL A 1 192 ? -13.643 15.639 63.435 1.00 96.19 192 VAL A O 1
ATOM 1551 N N . VAL A 1 193 ? -14.582 15.635 61.398 1.00 96.00 193 VAL A N 1
ATOM 1552 C CA . VAL A 1 193 ? -15.386 16.847 61.619 1.00 96.00 193 VAL A CA 1
ATOM 1553 C C . VAL A 1 193 ? -16.360 16.662 62.789 1.00 96.00 193 VAL A C 1
ATOM 1555 O O . VAL A 1 193 ? -16.408 17.505 63.689 1.00 96.00 193 VAL A O 1
ATOM 1558 N N . ILE A 1 194 ? -17.093 15.544 62.839 1.00 95.75 194 ILE A N 1
ATOM 1559 C CA . ILE A 1 194 ? -18.010 15.234 63.950 1.00 95.75 194 ILE A CA 1
ATOM 1560 C C . ILE A 1 194 ? -17.249 15.142 65.279 1.00 95.75 194 ILE A C 1
ATOM 1562 O O . ILE A 1 194 ? -17.718 15.667 66.293 1.00 95.75 194 ILE A O 1
ATOM 1566 N N . SER A 1 195 ? -16.068 14.516 65.281 1.00 93.06 195 SER A N 1
ATOM 1567 C CA . SER A 1 195 ? -15.214 14.406 66.466 1.00 93.06 195 SER A CA 1
ATOM 1568 C C . SER A 1 195 ? -14.811 15.784 67.004 1.00 93.06 195 SER A C 1
ATOM 1570 O O . SER A 1 195 ? -15.017 16.071 68.187 1.00 93.06 195 SER A O 1
ATOM 1572 N N . LEU A 1 196 ? -14.362 16.693 66.131 1.00 93.94 196 LEU A N 1
ATOM 1573 C CA . LEU A 1 196 ? -14.015 18.069 66.506 1.00 93.94 196 LEU A CA 1
ATOM 1574 C C . LEU A 1 196 ? -15.213 18.830 67.094 1.00 93.94 196 LEU A C 1
ATOM 1576 O O . LEU A 1 196 ? -15.087 19.491 68.131 1.00 93.94 196 LEU A O 1
ATOM 1580 N N . PHE A 1 197 ? -16.400 18.708 66.490 1.00 94.00 197 PHE A N 1
ATOM 1581 C CA . PHE A 1 197 ? -17.618 19.322 67.031 1.00 94.00 197 PHE A CA 1
ATOM 1582 C C . PHE A 1 197 ? -18.009 18.745 68.394 1.00 94.00 197 PHE A C 1
ATOM 1584 O O . PHE A 1 197 ? -18.433 19.495 69.282 1.00 94.00 197 PHE A O 1
ATOM 1591 N N . ARG A 1 198 ? -17.855 17.431 68.589 1.00 91.38 198 ARG A N 1
ATOM 1592 C CA . ARG A 1 198 ? -18.134 16.767 69.867 1.00 91.38 198 ARG A CA 1
ATOM 1593 C C . ARG A 1 198 ? -17.194 17.267 70.960 1.00 91.38 198 ARG A C 1
ATOM 1595 O O . ARG A 1 198 ? -17.680 17.652 72.022 1.00 91.38 198 ARG A O 1
ATOM 1602 N N . VAL A 1 199 ? -15.891 17.354 70.682 1.00 92.38 199 VAL A N 1
ATOM 1603 C CA . VAL A 1 199 ? -14.893 17.911 71.613 1.00 92.38 199 VAL A CA 1
ATOM 1604 C C . VAL A 1 199 ? -15.225 19.361 71.960 1.00 92.38 199 VAL A C 1
ATOM 1606 O O . VAL A 1 199 ? -15.287 19.713 73.136 1.00 92.38 199 VAL A O 1
ATOM 1609 N N . LYS A 1 200 ? -15.550 20.196 70.965 1.00 89.12 200 LYS A N 1
ATOM 1610 C CA . LYS A 1 200 ? -15.931 21.598 71.198 1.00 89.12 200 LYS A CA 1
ATOM 1611 C C . LYS A 1 200 ? -17.173 21.729 72.090 1.00 89.12 200 LYS A C 1
ATOM 1613 O O . LYS A 1 200 ? -17.212 22.601 72.959 1.00 89.12 200 LYS A O 1
ATOM 1618 N N . ARG A 1 201 ? -18.193 20.879 71.903 1.00 87.62 201 ARG A N 1
ATOM 1619 C CA . ARG A 1 201 ? -19.400 20.874 72.755 1.00 87.62 201 ARG A CA 1
ATOM 1620 C C . ARG A 1 201 ? -19.095 20.420 74.182 1.00 87.62 201 ARG A C 1
ATOM 1622 O O . ARG A 1 201 ? -19.625 21.026 75.111 1.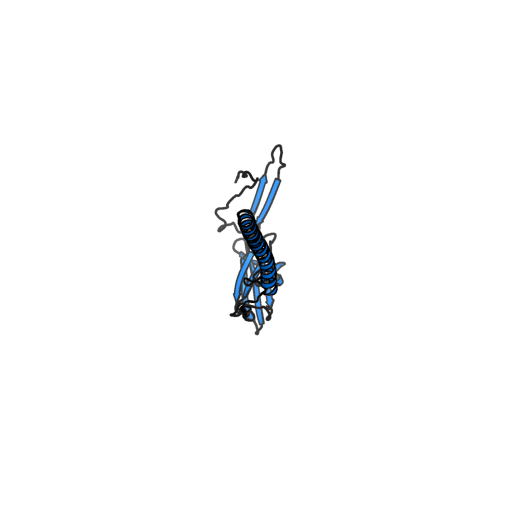00 87.62 201 ARG A O 1
ATOM 1629 N N . LEU A 1 202 ? -18.251 19.403 74.358 1.00 85.94 202 LEU A N 1
ATOM 1630 C CA . LEU A 1 202 ? -17.837 18.923 75.680 1.00 85.94 202 LEU A CA 1
ATOM 1631 C C . LEU A 1 202 ? -17.024 19.988 76.431 1.00 85.94 202 LEU A C 1
ATOM 1633 O O . LEU A 1 202 ? -17.392 20.340 77.548 1.00 85.94 202 LEU A O 1
ATOM 1637 N N . ALA A 1 203 ? -16.037 20.606 75.776 1.00 82.88 203 ALA A N 1
ATOM 1638 C CA . ALA A 1 203 ? -15.235 21.685 76.357 1.00 82.88 203 ALA A CA 1
ATOM 1639 C C . ALA A 1 203 ? -16.081 22.910 76.764 1.00 82.88 203 ALA A C 1
ATOM 1641 O O . ALA A 1 203 ? -15.834 23.540 77.792 1.00 82.88 203 ALA A O 1
ATOM 1642 N N . LYS A 1 204 ? -17.118 23.253 75.983 1.00 81.75 204 LYS A N 1
ATOM 1643 C CA . LYS A 1 204 ? -18.057 24.332 76.341 1.00 81.75 204 LYS A CA 1
ATOM 1644 C C . LYS A 1 204 ? -18.890 23.985 77.583 1.00 81.75 204 LYS A C 1
ATOM 1646 O O . LYS A 1 204 ? -19.122 24.861 78.410 1.00 81.75 204 LYS A O 1
ATOM 1651 N N . LYS A 1 205 ? -19.342 22.731 77.708 1.00 79.62 205 LYS A N 1
ATOM 1652 C CA . LYS A 1 205 ? -20.152 22.266 78.847 1.00 79.62 205 LYS A CA 1
ATOM 1653 C C . LYS A 1 205 ? -19.334 22.225 80.142 1.00 79.62 205 LYS A C 1
ATOM 1655 O O . LYS A 1 205 ? -19.835 22.632 81.181 1.00 79.62 205 LYS A O 1
ATOM 1660 N N . GLU A 1 206 ? -18.073 21.813 80.060 1.00 77.62 206 GLU A N 1
ATOM 1661 C CA . GLU A 1 206 ? -17.140 21.806 81.191 1.00 77.62 206 GLU A CA 1
ATOM 1662 C C . GLU A 1 206 ? -16.817 23.224 81.689 1.00 77.62 206 GLU A C 1
ATOM 1664 O O . GLU A 1 206 ? -16.935 23.496 82.881 1.00 77.62 206 GLU A O 1
ATOM 1669 N N . LYS A 1 207 ? -16.534 24.175 80.783 1.00 73.69 207 LYS A N 1
ATOM 1670 C CA . LYS A 1 207 ? -16.374 25.592 81.163 1.00 73.69 207 LYS A CA 1
ATOM 1671 C C . LYS A 1 207 ? -17.608 26.169 81.860 1.00 73.69 207 LYS A C 1
ATOM 1673 O O . LYS A 1 207 ? -17.451 26.956 82.781 1.00 73.69 207 LYS A O 1
ATOM 1678 N N . MET A 1 208 ? -18.815 25.803 81.424 1.00 68.38 208 MET A N 1
ATOM 1679 C CA . MET A 1 208 ? -20.058 26.242 82.070 1.00 68.38 208 MET A CA 1
ATOM 1680 C C . MET A 1 208 ? -20.241 25.650 83.472 1.00 68.38 208 MET A C 1
ATOM 1682 O O . MET A 1 208 ? -20.694 26.365 84.356 1.00 68.38 208 MET A O 1
ATOM 1686 N N . ASN A 1 209 ? -19.892 24.378 83.682 1.00 69.81 209 ASN A N 1
ATOM 1687 C CA . ASN A 1 209 ? -20.010 23.729 84.991 1.00 69.81 209 ASN A CA 1
ATOM 1688 C C . ASN A 1 209 ? -19.006 24.266 86.023 1.00 69.81 209 ASN A C 1
ATOM 1690 O O . ASN A 1 209 ? -19.311 24.239 87.204 1.00 69.81 209 ASN A O 1
ATOM 1694 N N . ASN A 1 210 ? -17.840 24.762 85.597 1.00 65.81 210 ASN A N 1
ATOM 1695 C CA . ASN A 1 210 ? -16.831 25.343 86.496 1.00 65.81 210 ASN A CA 1
ATOM 1696 C C . ASN A 1 210 ? -17.096 26.823 86.858 1.00 65.81 210 ASN A C 1
ATOM 1698 O O . ASN A 1 210 ? -16.296 27.426 87.568 1.00 65.81 210 ASN A O 1
ATOM 1702 N N . LEU A 1 211 ? -18.165 27.427 86.324 1.00 59.16 211 LEU A N 1
ATOM 1703 C CA . LEU A 1 211 ? -18.574 28.820 86.573 1.00 59.16 211 LEU A CA 1
ATOM 1704 C C . LEU A 1 211 ? -19.841 28.929 87.449 1.00 59.16 211 LEU A C 1
ATOM 1706 O O . LEU A 1 211 ? -20.317 30.042 87.672 1.00 59.16 211 LEU A O 1
ATOM 1710 N N . VAL A 1 212 ? -20.385 27.795 87.906 1.00 51.00 212 VAL A N 1
ATOM 1711 C CA . VAL A 1 212 ? -21.514 27.671 88.849 1.00 51.00 212 VAL A CA 1
ATOM 1712 C C . VAL A 1 212 ? -20.978 27.138 90.168 1.00 51.00 212 VAL A C 1
ATOM 1714 O O . VAL A 1 212 ? -21.410 27.659 91.217 1.00 51.00 212 VAL A O 1
#

Foldseek 3Di:
DDFDADPVRDTDDDDPPPPPQDQAPQADKDKDWDCADPVGHIDIDIAAAFAKDKDWDFDQDPNFTKIKIFMWGQHPNDTQGDFQAKKWKFWDDPPDTHTQDIDTQHNRNMDMDTGDQAAADEQQQKIKMKIWDDCDRHHGIDIDIDIDNRHDRDDPPVPPQDQDPPGPHHHPVVVVVVVVVVVVVVVVVVVVVVVVVVVVVVVVVVVVVVVD

Sequence (212 aa):
GRVLTDNDGLATVVLDDIENLPSGPDGIRYFAEYEGNDDIWPAEYEVYIMDVNLDMKLELVDDVKSVTLRAWSIIDGEEVPVADEDIYVYVDRMFMDLPIGEDFLDENGEFTMEMPDDIPGDPEGNIEIIARFNEHYLFGTVENRQVMQWGVPTQYDTVAAQRTLWTQIAPVWMIVTLTILLTGVWSHYIYVVISLFRVKRLAKKEKMNNLV

pLDDT: mean 87.86, std 10.14, range [51.0, 97.5]

Secondary structure (DSSP, 8-state):
------TTS------S-STT----TT-EEEEEEE---SSS--EEEEEEE---EEEEEEEEETTEEEEEEEEEEEETTEEEE--S-EEEEEE--SSS-EEEEEEE--TTSEEEEEPPTT-B--TT--EEEEEEEEEETTTEEEEEEEEES-SBPPP---------TTSSS--HHHHHHHHHHHHHHHHHHHHHHHHHHHHHHHHHHHHHHTT-

Organism: NCBI:txid412755